Protein AF-A0A0G0YMT3-F1 (afdb_monomer)

Foldseek 3Di:
DDDDPPVCCVVVVLVVLVVVVVVCVVPCVPDDDPVCVVPPDDDDDDPPPLVVVLVSLVVSLVVLVCVVVVCPQQFDFDWDFDFDAFEEEEEEEQEPVCVLVLVLCLVLQLVLCVLRVVHWYKYWYAYQFFIDIDTPDHSNVRSPCHPVNRVVPPPRDPPGGDLAVQVSLLVLVLVQCVVLVPDDPVRSVVCSVCQQVVHQDDDDLVQFLSRQRYEYEYEHQDQNDPDPGGRSLSSLQVCLRNLYQYEYEYAYPHHPPSNQVSNVSSVYHYDYDDVVCSVVSVVSSVSSNVSSVVVSPDGRPDSDTDGDRDRPPVVVVSVVVSVVSVVVSVVSVVVVVVVVVVVVVVVVVVPPDDD

pLDDT: mean 71.45, std 17.04, range [30.5, 94.56]

Nearest PDB structures (foldseek):
  5iy6-assembly1_3  TM=6.846E-01  e=3.176E-05  Homo sapiens
  4c2a-assembly1_A  TM=5.800E-01  e=1.334E-05  Homo sapiens
  4pn7-assembly1_A  TM=6.313E-01  e=8.485E-05  Thermochaetoides thermophila DSM 1495
  2p2d-assembly1_C  TM=3.598E-01  e=3.706E-01  Escherichia coli
  8h2c-assembly1_B  TM=2.552E-01  e=4.160E-01  Campylobacter jejuni

Structure (mmCIF, N/CA/C/O backbone):
data_AF-A0A0G0YMT3-F1
#
_entry.id   AF-A0A0G0YMT3-F1
#
loop_
_atom_site.group_PDB
_atom_site.id
_atom_site.type_symbol
_atom_site.label_atom_id
_atom_site.label_alt_id
_atom_site.label_comp_id
_atom_site.label_asym_id
_atom_site.label_entity_id
_atom_site.label_seq_id
_atom_site.pdbx_PDB_ins_code
_atom_site.Cartn_x
_atom_site.Cartn_y
_atom_site.Cartn_z
_atom_site.occupancy
_atom_site.B_iso_or_equiv
_atom_site.auth_seq_id
_atom_site.auth_comp_id
_atom_site.auth_asym_id
_atom_site.auth_atom_id
_atom_site.pdbx_PDB_model_num
ATOM 1 N N . MET A 1 1 ? -52.326 -5.394 9.409 1.00 36.22 1 MET A N 1
ATOM 2 C CA . MET A 1 1 ? -53.187 -4.949 10.529 1.00 36.22 1 MET A CA 1
ATOM 3 C C . MET A 1 1 ? -52.670 -3.604 11.008 1.00 36.22 1 MET A C 1
ATOM 5 O O . MET A 1 1 ? -51.512 -3.526 11.397 1.00 36.22 1 MET A O 1
ATOM 9 N N . GLY A 1 2 ? -53.457 -2.537 10.849 1.00 35.41 2 GLY A N 1
ATOM 10 C CA . GLY A 1 2 ? -53.010 -1.166 11.110 1.00 35.41 2 GLY A CA 1
ATOM 11 C C . GLY A 1 2 ? -52.675 -0.957 12.584 1.00 35.41 2 GLY A C 1
ATOM 12 O O . GLY A 1 2 ? -53.559 -1.033 13.432 1.00 35.41 2 GLY A O 1
ATOM 13 N N . PHE A 1 3 ? -51.399 -0.706 12.877 1.00 42.56 3 PHE A N 1
ATOM 14 C CA . PHE A 1 3 ? -50.944 -0.275 14.195 1.00 42.56 3 PHE A CA 1
ATOM 15 C C . PHE A 1 3 ? -51.693 1.009 14.574 1.00 42.56 3 PHE A C 1
ATOM 17 O O . PHE A 1 3 ? -51.540 2.043 13.918 1.00 42.56 3 PHE A O 1
ATOM 24 N N . LEU A 1 4 ? -52.518 0.938 15.622 1.00 44.72 4 LEU A N 1
ATOM 25 C CA . LEU A 1 4 ? -53.087 2.111 16.282 1.00 44.72 4 LEU A CA 1
ATOM 26 C C . LEU A 1 4 ? -51.944 3.090 16.576 1.00 44.72 4 LEU A C 1
ATOM 28 O O . LEU A 1 4 ? -50.967 2.739 17.238 1.00 44.72 4 LEU A O 1
ATOM 32 N N . ARG A 1 5 ? -52.033 4.299 16.006 1.00 48.28 5 ARG A N 1
ATOM 33 C CA . ARG A 1 5 ? -50.981 5.320 16.098 1.00 48.28 5 ARG A CA 1
ATOM 34 C C . ARG A 1 5 ? -50.638 5.596 17.577 1.00 48.28 5 ARG A C 1
ATOM 36 O O . ARG A 1 5 ? -51.562 5.640 18.386 1.00 48.28 5 ARG A O 1
ATOM 43 N N . PRO A 1 6 ? -49.366 5.863 17.937 1.00 53.19 6 PRO A N 1
ATOM 44 C CA . PRO A 1 6 ? -48.919 6.059 19.329 1.00 53.19 6 PRO A CA 1
ATOM 45 C C . PRO A 1 6 ? -49.733 7.086 20.133 1.00 53.19 6 PRO A C 1
ATOM 47 O O . PRO A 1 6 ? -49.952 6.925 21.331 1.00 53.19 6 PRO A O 1
ATOM 50 N N . TRP A 1 7 ? -50.262 8.107 19.458 1.00 47.91 7 TRP A N 1
ATOM 51 C CA . TRP A 1 7 ? -51.138 9.129 20.039 1.00 47.91 7 TRP A CA 1
ATOM 52 C C . TRP A 1 7 ? -52.443 8.560 20.609 1.00 47.91 7 TRP A C 1
ATOM 54 O O . TRP A 1 7 ? -52.981 9.092 21.575 1.00 47.91 7 TRP A O 1
ATOM 64 N N . PHE A 1 8 ? -52.935 7.452 20.051 1.00 48.44 8 PHE A N 1
ATOM 65 C CA . PHE A 1 8 ? -54.142 6.789 20.531 1.00 48.44 8 PHE A CA 1
ATOM 66 C C . PHE A 1 8 ? -53.926 6.225 21.938 1.00 48.44 8 PHE A C 1
ATOM 68 O O . PHE A 1 8 ? -54.797 6.381 22.779 1.00 48.44 8 PHE A O 1
ATOM 75 N N . LEU A 1 9 ? -52.745 5.675 22.249 1.00 53.69 9 LEU A N 1
ATOM 76 C CA . LEU A 1 9 ? -52.413 5.210 23.604 1.00 53.69 9 LEU A CA 1
ATOM 77 C C . LEU A 1 9 ? -52.304 6.372 24.602 1.00 53.69 9 LEU A C 1
ATOM 79 O O . LEU A 1 9 ? -52.756 6.240 25.737 1.00 53.69 9 LEU A O 1
ATOM 83 N N . LEU A 1 10 ? -51.786 7.527 24.172 1.00 50.25 10 LEU A N 1
ATOM 84 C CA . LEU A 1 10 ? -51.705 8.729 25.011 1.00 50.25 10 LEU A CA 1
ATOM 85 C C . LEU A 1 10 ? -53.078 9.279 25.417 1.00 50.25 10 LEU A C 1
ATOM 87 O O . LEU A 1 10 ? -53.187 9.861 26.489 1.00 50.25 10 LEU A O 1
ATOM 91 N N . VAL A 1 11 ? -54.120 9.078 24.605 1.00 51.28 11 VAL A N 1
ATOM 92 C CA . VAL A 1 11 ? -55.497 9.491 24.937 1.00 51.28 11 VAL A CA 1
ATOM 93 C C . VAL A 1 11 ? -56.272 8.361 25.618 1.00 51.28 11 VAL A C 1
ATOM 95 O O . VAL A 1 11 ? -57.021 8.596 26.564 1.00 51.28 11 VAL A O 1
ATOM 98 N N . PHE A 1 12 ? -56.066 7.119 25.184 1.00 58.56 12 PHE A N 1
ATOM 99 C CA . PHE A 1 12 ? -56.824 5.970 25.666 1.00 58.56 12 PHE A CA 1
ATOM 100 C C . PHE A 1 12 ? -56.423 5.561 27.086 1.00 58.56 12 PHE A C 1
ATOM 102 O O . PHE A 1 12 ? -57.293 5.204 27.872 1.00 58.56 12 PHE A O 1
ATOM 109 N N . ILE A 1 13 ? -55.141 5.664 27.461 1.00 63.69 13 ILE A N 1
ATOM 110 C CA . ILE A 1 13 ? -54.670 5.283 28.805 1.00 63.69 13 ILE A CA 1
ATOM 111 C C . ILE A 1 13 ? -55.220 6.223 29.897 1.00 63.69 13 ILE A C 1
ATOM 113 O O . ILE A 1 13 ? -55.726 5.708 30.894 1.00 63.69 13 ILE A O 1
ATOM 117 N N . PRO A 1 14 ? -55.217 7.565 29.745 1.00 55.78 14 PRO A N 1
ATOM 118 C CA . PRO A 1 14 ? -55.878 8.453 30.702 1.00 55.78 14 PRO A CA 1
ATOM 119 C C . PRO A 1 14 ? -57.384 8.206 30.799 1.00 55.78 14 PRO A C 1
ATOM 121 O O . PRO A 1 14 ? -57.918 8.167 31.903 1.00 55.78 14 PRO A O 1
ATOM 124 N N . VAL A 1 15 ? -58.070 7.993 29.671 1.00 60.75 15 VAL A N 1
ATOM 125 C CA . VAL A 1 15 ? -59.520 7.737 29.650 1.00 60.75 15 VAL A CA 1
ATOM 126 C C . VAL A 1 15 ? -59.857 6.402 30.316 1.00 60.75 15 VAL A C 1
ATOM 128 O O . VAL A 1 15 ? -60.776 6.343 31.129 1.00 60.75 15 VAL A O 1
ATOM 131 N N . LEU A 1 16 ? -59.080 5.349 30.050 1.00 65.38 16 LEU A N 1
ATOM 132 C CA . LEU A 1 16 ? -59.225 4.045 30.696 1.00 65.38 16 LEU A CA 1
ATOM 133 C C . LEU A 1 16 ? -58.895 4.125 32.193 1.00 65.38 16 LEU A C 1
ATOM 135 O O . LEU A 1 16 ? -59.603 3.539 33.004 1.00 65.38 16 LEU A O 1
ATOM 139 N N . GLY A 1 17 ? -57.870 4.895 32.571 1.00 63.03 17 GLY A N 1
ATOM 140 C CA . GLY A 1 17 ? -57.516 5.159 33.965 1.00 63.03 17 GLY A CA 1
ATOM 141 C C . GLY A 1 17 ? -58.618 5.908 34.717 1.00 63.03 17 GLY A C 1
ATOM 142 O O . GLY A 1 17 ? -58.960 5.533 35.835 1.00 63.03 17 GLY A O 1
ATOM 143 N N . ILE A 1 18 ? -59.239 6.910 34.087 1.00 62.97 18 ILE A N 1
ATOM 144 C CA . ILE A 1 18 ? -60.397 7.626 34.636 1.00 62.97 18 ILE A CA 1
ATOM 145 C C . ILE A 1 18 ? -61.613 6.693 34.729 1.00 62.97 18 ILE A C 1
ATOM 147 O O . ILE A 1 18 ? -62.305 6.708 35.743 1.00 62.97 18 ILE A O 1
ATOM 151 N N . ALA A 1 19 ? -61.869 5.859 33.718 1.00 59.25 19 ALA A N 1
ATOM 152 C CA . ALA A 1 19 ? -62.981 4.910 33.718 1.00 59.25 19 ALA A CA 1
ATOM 153 C C . ALA A 1 19 ? -62.822 3.832 34.803 1.00 59.25 19 ALA A C 1
ATOM 155 O O . ALA A 1 19 ? -63.763 3.576 35.551 1.00 59.25 19 ALA A O 1
ATOM 156 N N . LEU A 1 20 ? -61.623 3.258 34.951 1.00 62.34 20 LEU A N 1
ATOM 157 C CA . LEU A 1 20 ? -61.294 2.299 36.008 1.00 62.34 20 LEU A CA 1
ATOM 158 C C . LEU A 1 20 ? -61.346 2.943 37.391 1.00 62.34 20 LEU A C 1
ATOM 160 O O . LEU A 1 20 ? -61.848 2.325 38.324 1.00 62.34 20 LEU A O 1
ATOM 164 N N . TRP A 1 21 ? -60.885 4.188 37.526 1.00 58.38 21 TRP A N 1
ATOM 165 C CA . TRP A 1 21 ? -60.978 4.930 38.780 1.00 58.38 21 TRP A CA 1
ATOM 166 C C . TRP A 1 21 ? -62.431 5.235 39.153 1.00 58.38 21 TRP A C 1
ATOM 168 O O . TRP A 1 21 ? -62.833 4.985 40.287 1.00 58.38 21 TRP A O 1
ATOM 178 N N . MET A 1 22 ? -63.247 5.697 38.201 1.00 57.19 22 MET A N 1
ATOM 179 C CA . MET A 1 22 ? -64.682 5.904 38.411 1.00 57.19 22 MET A CA 1
ATOM 180 C C . MET A 1 22 ? -65.396 4.594 38.760 1.00 57.19 22 MET A C 1
ATOM 182 O O . MET A 1 22 ? -66.238 4.589 39.655 1.00 57.19 22 MET A O 1
ATOM 186 N N . PHE A 1 23 ? -65.035 3.488 38.105 1.00 58.22 23 PHE A N 1
ATOM 187 C CA . PHE A 1 23 ? -65.555 2.157 38.410 1.00 58.22 23 PHE A CA 1
ATOM 188 C C . PHE A 1 23 ? -65.171 1.714 39.828 1.00 58.22 23 PHE A C 1
ATOM 190 O O . PHE A 1 23 ? -66.042 1.312 40.591 1.00 58.22 23 PHE A O 1
ATOM 197 N N . TRP A 1 24 ? -63.909 1.879 40.229 1.00 53.09 24 TRP A N 1
ATOM 198 C CA . TRP A 1 24 ? -63.426 1.548 41.574 1.00 53.09 24 TRP A CA 1
ATOM 199 C C . TRP A 1 24 ? -64.079 2.387 42.677 1.00 53.09 24 TRP A C 1
ATOM 201 O O . TRP A 1 24 ? -64.498 1.843 43.695 1.00 53.09 24 TRP A O 1
ATOM 211 N N . VAL A 1 25 ? -64.225 3.700 42.466 1.00 55.75 25 VAL A N 1
ATOM 212 C CA . VAL A 1 25 ? -64.890 4.608 43.418 1.00 55.75 25 VAL A CA 1
ATOM 213 C C . VAL A 1 25 ? -66.372 4.253 43.597 1.00 55.75 25 VAL A C 1
ATOM 215 O O . VAL A 1 25 ? -66.920 4.472 44.675 1.00 55.75 25 VAL A O 1
ATOM 218 N N . LYS A 1 26 ? -67.020 3.693 42.566 1.00 49.31 26 LYS A N 1
ATOM 219 C CA . LYS A 1 26 ? -68.415 3.229 42.632 1.00 49.31 26 LYS A CA 1
ATOM 220 C C . LYS A 1 26 ? -68.562 1.814 43.199 1.00 49.31 26 LYS A C 1
ATOM 222 O O . LYS A 1 26 ? -69.546 1.557 43.880 1.00 49.31 26 LYS A O 1
ATOM 227 N N . ALA A 1 27 ? -67.632 0.910 42.896 1.00 48.69 27 ALA A N 1
ATOM 228 C CA . ALA A 1 27 ? -67.747 -0.513 43.214 1.00 48.69 27 ALA A CA 1
ATOM 229 C C . ALA A 1 27 ? -67.236 -0.878 44.617 1.00 48.69 27 ALA A C 1
ATOM 231 O O . ALA A 1 27 ? -67.689 -1.867 45.184 1.00 48.69 27 ALA A O 1
ATOM 232 N N . LEU A 1 28 ? -66.308 -0.103 45.189 1.00 45.38 28 LEU A N 1
ATOM 233 C CA . LEU A 1 28 ? -65.676 -0.413 46.477 1.00 45.38 28 LEU A CA 1
ATOM 234 C C . LEU A 1 28 ? -65.572 0.839 47.367 1.00 45.38 28 LEU A C 1
ATOM 236 O O . LEU A 1 28 ? -64.475 1.368 47.565 1.00 45.38 28 LEU A O 1
ATOM 240 N N . PRO A 1 29 ? -66.688 1.332 47.935 1.00 49.28 29 PRO A N 1
ATOM 241 C CA . PRO A 1 29 ? -66.661 2.489 48.832 1.00 49.28 29 PRO A CA 1
ATOM 242 C C . PRO A 1 29 ? -65.839 2.253 50.115 1.00 49.28 29 PRO A C 1
ATOM 244 O O . PRO A 1 29 ? -65.369 3.221 50.714 1.00 49.28 29 PRO A O 1
ATOM 247 N N . GLU A 1 30 ? -65.613 0.993 50.509 1.00 46.91 30 GLU A N 1
ATOM 248 C CA . GLU A 1 30 ? -64.939 0.625 51.766 1.00 46.91 30 GLU A CA 1
ATOM 249 C C . GLU A 1 30 ? -63.466 0.203 51.617 1.00 46.91 30 GLU A C 1
ATOM 251 O O . GLU A 1 30 ? -62.771 0.033 52.619 1.00 46.91 30 GLU A O 1
ATOM 256 N N . PHE A 1 31 ? -62.929 0.085 50.395 1.00 42.00 31 PHE A N 1
ATOM 257 C CA . PHE A 1 31 ? -61.540 -0.349 50.204 1.00 42.00 31 PHE A CA 1
ATOM 258 C C . PHE A 1 31 ? -60.566 0.833 50.344 1.00 42.00 31 PHE A C 1
ATOM 260 O O . PHE A 1 31 ? -60.121 1.454 49.377 1.00 42.00 31 PHE A O 1
ATOM 267 N N . HIS A 1 32 ? -60.257 1.195 51.589 1.00 42.25 32 HIS A N 1
ATOM 268 C CA . HIS A 1 32 ? -59.208 2.155 51.915 1.00 42.25 32 HIS A CA 1
ATOM 269 C C . HIS A 1 32 ? -57.826 1.491 51.833 1.00 42.25 32 HIS A C 1
ATOM 271 O O . HIS A 1 32 ? -57.478 0.634 52.638 1.00 42.25 32 HIS A O 1
ATOM 277 N N . TRP A 1 33 ? -57.017 1.924 50.863 1.00 39.44 33 TRP A N 1
ATOM 278 C CA . TRP A 1 33 ? -55.605 1.548 50.745 1.00 39.44 33 TRP A CA 1
ATOM 279 C C . TRP A 1 33 ? -54.822 1.914 52.028 1.00 39.44 33 TRP A C 1
ATOM 281 O O . TRP A 1 33 ? -55.058 3.000 52.570 1.00 39.44 33 TRP A O 1
ATOM 291 N N . PRO A 1 34 ? -53.834 1.115 52.484 1.00 36.81 34 PRO A N 1
ATOM 292 C CA . PRO A 1 34 ? -53.105 1.370 53.737 1.00 36.81 34 PRO A CA 1
ATOM 293 C C . PRO A 1 34 ? -52.337 2.704 53.768 1.00 36.81 34 PRO A C 1
ATOM 295 O O . PRO A 1 34 ? -52.070 3.247 54.835 1.00 36.81 34 PRO A O 1
ATOM 298 N N . LEU A 1 35 ? -52.037 3.301 52.608 1.00 37.47 35 LEU A N 1
ATOM 299 C CA . LEU A 1 35 ? -51.388 4.623 52.526 1.00 37.47 35 LEU A CA 1
ATOM 300 C C . LEU A 1 35 ? -52.341 5.799 52.816 1.00 37.47 35 LEU A C 1
ATOM 302 O O . LEU A 1 35 ? -51.890 6.933 52.962 1.00 37.47 35 LEU A O 1
ATOM 306 N N . ALA A 1 36 ? -53.651 5.562 52.943 1.00 40.59 36 ALA A N 1
ATOM 307 C CA . ALA A 1 36 ? -54.602 6.586 53.381 1.00 40.59 36 ALA A CA 1
ATOM 308 C C . ALA A 1 36 ? -54.549 6.847 54.903 1.00 40.59 36 ALA A C 1
ATOM 310 O O . ALA A 1 36 ? -55.106 7.846 55.366 1.00 40.59 36 ALA A O 1
ATOM 311 N N . GLY A 1 37 ? -53.857 5.991 55.668 1.00 34.28 37 GLY A N 1
ATOM 312 C CA . GLY A 1 37 ? -53.760 6.059 57.130 1.00 34.28 37 GLY A CA 1
ATOM 313 C C . GLY A 1 37 ? -52.954 7.237 57.687 1.00 34.28 37 GLY A C 1
ATOM 314 O O . GLY A 1 37 ? -53.111 7.569 58.855 1.00 34.28 37 GLY A O 1
ATOM 315 N N . VAL A 1 38 ? -52.154 7.932 56.869 1.00 38.03 38 VAL A N 1
ATOM 316 C CA . VAL A 1 38 ? -51.339 9.080 57.331 1.00 38.03 38 VAL A CA 1
ATOM 317 C C . VAL A 1 38 ? -52.100 10.417 57.248 1.00 38.03 38 VAL A C 1
ATOM 319 O O . VAL A 1 38 ? -51.597 11.458 57.653 1.00 38.03 38 VAL A O 1
ATOM 322 N N . VAL A 1 39 ? -53.352 10.431 56.772 1.00 41.97 39 VAL A N 1
ATOM 323 C CA . VAL A 1 39 ? -54.141 11.674 56.632 1.00 41.97 39 VAL A CA 1
ATOM 324 C C . VAL A 1 39 ? -55.523 11.530 57.270 1.00 41.97 39 VAL A C 1
ATOM 326 O O . VAL A 1 39 ? -56.554 11.683 56.609 1.00 41.97 39 VAL A O 1
ATOM 329 N N . ARG A 1 40 ? -55.557 11.237 58.572 1.00 38.38 40 ARG A N 1
ATOM 330 C CA . ARG A 1 40 ? -56.735 11.460 59.428 1.00 38.38 40 ARG A CA 1
ATOM 331 C C . ARG A 1 40 ? -56.317 12.074 60.763 1.00 38.38 40 ARG A C 1
ATOM 333 O O . ARG A 1 40 ? -56.347 11.432 61.800 1.00 38.38 40 ARG A O 1
ATOM 340 N N . ALA A 1 41 ? -55.983 13.357 60.722 1.00 35.03 41 ALA A N 1
ATOM 341 C CA . ALA A 1 41 ? -56.117 14.244 61.870 1.00 35.03 41 ALA A CA 1
ATOM 342 C C . ALA A 1 41 ? -56.489 15.632 61.337 1.00 35.03 41 ALA A C 1
ATOM 344 O O . ALA A 1 41 ? -55.641 16.364 60.837 1.00 35.03 41 ALA A O 1
ATOM 345 N N . GLY A 1 42 ? -57.784 15.954 61.361 1.00 30.50 42 GLY A N 1
ATOM 346 C CA . GLY A 1 42 ? -58.283 17.283 61.009 1.00 30.50 42 GLY A CA 1
ATOM 347 C C . GLY A 1 42 ? -59.555 17.262 60.168 1.00 30.50 42 GLY A C 1
ATOM 348 O O . GLY A 1 42 ? -59.486 17.107 58.955 1.00 30.50 42 GLY A O 1
ATOM 349 N N . GLY A 1 43 ? -60.690 17.443 60.847 1.00 35.66 43 GLY A N 1
ATOM 350 C CA . GLY A 1 43 ? -61.883 18.163 60.384 1.00 35.66 43 GLY A CA 1
ATOM 351 C C . GLY A 1 43 ? -62.474 17.815 59.015 1.00 35.66 43 GLY A C 1
ATOM 352 O O . GLY A 1 43 ? -61.940 18.170 57.967 1.00 35.66 43 GLY A O 1
ATOM 353 N N . ALA A 1 44 ? -63.675 17.238 59.033 1.00 45.28 44 ALA A N 1
ATOM 354 C CA . ALA A 1 44 ? -64.571 17.198 57.885 1.00 45.28 44 ALA A CA 1
ATOM 355 C C . ALA A 1 44 ? -64.767 18.609 57.290 1.00 45.28 44 ALA A C 1
ATOM 357 O O . ALA A 1 44 ? -65.331 19.493 57.928 1.00 45.28 44 ALA A O 1
ATOM 358 N N . GLY A 1 45 ? -64.305 18.826 56.057 1.00 39.28 45 GLY A N 1
ATOM 359 C CA . GLY A 1 45 ? -64.483 20.103 55.368 1.00 39.28 45 GLY A CA 1
ATOM 360 C C . GLY A 1 45 ? -63.987 20.070 53.926 1.00 39.28 45 GLY A C 1
ATOM 361 O O . GLY A 1 45 ? -62.802 20.247 53.681 1.00 39.28 45 GLY A O 1
ATOM 362 N N . LYS A 1 46 ? -64.923 19.877 52.983 1.00 44.22 46 LYS A N 1
ATOM 363 C CA . LYS A 1 46 ? -64.777 19.906 51.510 1.00 44.22 46 LYS A CA 1
ATOM 364 C C . LYS A 1 46 ? -63.741 18.928 50.929 1.00 44.22 46 LYS A C 1
ATOM 366 O O . LYS A 1 46 ? -62.536 19.126 51.033 1.00 44.22 46 LYS A O 1
ATOM 371 N N . LYS A 1 47 ? -64.229 17.907 50.207 1.00 50.72 47 LYS A N 1
ATOM 372 C CA . LYS A 1 47 ? -63.422 17.090 49.281 1.00 50.72 47 LYS A CA 1
ATOM 373 C C . LYS A 1 47 ? -62.753 18.030 48.267 1.00 50.72 47 LYS A C 1
ATOM 375 O O . LYS A 1 47 ? -63.370 18.436 47.289 1.00 50.72 47 LYS A O 1
ATOM 380 N N . SER A 1 48 ? -61.523 18.447 48.560 1.00 56.12 48 SER A N 1
ATOM 381 C CA . SER A 1 48 ? -60.745 19.349 47.717 1.00 56.12 48 SER A CA 1
ATOM 382 C C . SER A 1 48 ? -60.461 18.639 46.397 1.00 56.12 48 SER A C 1
ATOM 384 O O . SER A 1 48 ? -59.849 17.571 46.397 1.00 56.12 48 SER A O 1
ATOM 386 N N . PHE A 1 49 ? -60.909 19.219 45.282 1.00 57.69 49 PHE A N 1
ATOM 387 C CA . PHE A 1 49 ? -60.596 18.791 43.912 1.00 57.69 49 PHE A CA 1
ATOM 388 C C . PHE A 1 49 ? -59.101 18.448 43.743 1.00 57.69 49 PHE A C 1
ATOM 390 O O . PHE A 1 49 ? -58.753 17.450 43.114 1.00 57.69 49 PHE A O 1
ATOM 397 N N . PHE A 1 50 ? -58.228 19.192 44.432 1.00 55.09 50 PHE A N 1
ATOM 398 C CA . PHE A 1 50 ? -56.783 18.971 44.464 1.00 55.09 50 PHE A CA 1
ATOM 399 C C . PHE A 1 50 ? -56.375 17.608 45.039 1.00 55.09 50 PHE A C 1
ATOM 401 O O . PHE A 1 50 ? -55.438 17.001 44.530 1.00 55.09 50 PHE A O 1
ATOM 408 N N . ARG A 1 51 ? -57.101 17.058 46.022 1.00 62.50 51 ARG A N 1
ATOM 409 C CA . ARG A 1 51 ? -56.808 15.730 46.593 1.00 62.50 51 ARG A CA 1
ATOM 410 C C . ARG A 1 51 ? -57.114 14.601 45.607 1.00 62.50 51 ARG A C 1
ATOM 412 O O . ARG A 1 51 ? -56.381 13.617 45.562 1.00 62.50 51 ARG A O 1
ATOM 419 N N . HIS A 1 52 ? -58.181 14.728 44.818 1.00 63.66 52 HIS A N 1
ATOM 420 C CA . HIS A 1 52 ? -58.515 13.748 43.778 1.00 63.66 52 HIS A CA 1
ATOM 421 C C . HIS A 1 52 ? -57.552 13.835 42.596 1.00 63.66 52 HIS A C 1
ATOM 423 O O . HIS A 1 52 ? -57.035 12.810 42.159 1.00 63.66 52 HIS A O 1
ATOM 429 N N . LEU A 1 53 ? -57.230 15.053 42.163 1.00 65.00 53 LEU A N 1
ATOM 430 C CA . LEU A 1 53 ? -56.263 15.291 41.098 1.00 65.00 53 LEU A CA 1
ATOM 431 C C . LEU A 1 53 ? -54.855 14.790 41.482 1.00 65.00 53 LEU A C 1
ATOM 433 O O . LEU A 1 53 ? -54.174 14.161 40.679 1.00 65.00 53 LEU A O 1
ATOM 437 N N . ARG A 1 54 ? -54.459 14.948 42.750 1.00 64.62 54 ARG A N 1
ATOM 438 C CA . ARG A 1 54 ? -53.207 14.404 43.295 1.00 64.62 54 ARG A CA 1
ATOM 439 C C . ARG A 1 54 ? -53.154 12.874 43.252 1.00 64.62 54 ARG A C 1
ATOM 441 O O . ARG A 1 54 ? -52.155 12.303 42.821 1.00 64.62 54 ARG A O 1
ATOM 448 N N . ASN A 1 55 ? -54.223 12.207 43.685 1.00 66.94 55 ASN A N 1
ATOM 449 C CA . ASN A 1 55 ? -54.294 10.744 43.668 1.00 66.94 55 ASN A CA 1
ATOM 450 C C . ASN A 1 55 ? -54.276 10.185 42.236 1.00 66.94 55 ASN A C 1
ATOM 452 O O . ASN A 1 55 ? -53.675 9.138 42.007 1.00 66.94 55 ASN A O 1
ATOM 456 N N . PHE A 1 56 ? -54.877 10.900 41.279 1.00 70.19 56 PHE A N 1
ATOM 457 C CA . PHE A 1 56 ? -54.810 10.557 39.859 1.00 70.19 56 PHE A CA 1
ATOM 458 C C . PHE A 1 56 ? -53.366 10.576 39.338 1.00 70.19 56 PHE A C 1
ATOM 460 O O . PHE A 1 56 ? -52.930 9.597 38.737 1.00 70.19 56 PHE A O 1
ATOM 467 N N . PHE A 1 57 ? -52.592 11.628 39.633 1.00 68.19 57 PHE A N 1
ATOM 468 C CA . PHE A 1 57 ? -51.188 11.697 39.213 1.00 68.19 57 PHE A CA 1
ATOM 469 C C . PHE A 1 57 ? -50.327 10.589 39.827 1.00 68.19 57 PHE A C 1
ATOM 471 O O . PHE A 1 57 ? -49.513 10.002 39.121 1.00 68.19 57 PHE A O 1
ATOM 478 N N . ILE A 1 58 ? -50.535 10.244 41.103 1.00 67.25 58 ILE A N 1
ATOM 479 C CA . ILE A 1 58 ? -49.814 9.129 41.741 1.00 67.25 58 ILE A CA 1
ATOM 480 C C . ILE A 1 58 ? -50.127 7.804 41.030 1.00 67.25 58 ILE A C 1
ATOM 482 O O . ILE A 1 58 ? -49.210 7.061 40.682 1.00 67.25 58 ILE A O 1
ATOM 486 N N . ALA A 1 59 ? -51.409 7.516 40.790 1.00 66.31 59 ALA A N 1
ATOM 487 C CA . ALA A 1 59 ? -51.830 6.280 40.132 1.00 66.31 59 ALA A CA 1
ATOM 488 C C . ALA A 1 59 ? -51.320 6.196 38.683 1.00 66.31 59 ALA A C 1
ATOM 490 O O . ALA A 1 59 ? -50.855 5.141 38.244 1.00 66.31 59 ALA A O 1
ATOM 491 N N . PHE A 1 60 ? -51.352 7.313 37.954 1.00 70.12 60 PHE A N 1
ATOM 492 C CA . PHE A 1 60 ? -50.872 7.393 36.577 1.00 70.12 60 PHE A CA 1
ATOM 493 C C . PHE A 1 60 ? -49.355 7.175 36.488 1.00 70.12 60 PHE A C 1
ATOM 495 O O . PHE A 1 60 ? -48.901 6.333 35.715 1.00 70.12 60 PHE A O 1
ATOM 502 N N . THR A 1 61 ? -48.572 7.849 37.337 1.00 69.38 61 THR A N 1
ATOM 503 C CA . THR A 1 61 ? -47.112 7.676 37.395 1.00 69.38 61 THR A CA 1
ATOM 504 C C . THR A 1 61 ? -46.724 6.259 37.821 1.00 69.38 61 THR A C 1
ATOM 506 O O . THR A 1 61 ? -45.835 5.662 37.216 1.00 69.38 61 THR A O 1
ATOM 509 N N . GLY A 1 62 ? -47.419 5.681 38.808 1.00 67.56 62 GLY A N 1
ATOM 510 C CA . GLY A 1 62 ? -47.202 4.293 39.228 1.00 67.56 62 GLY A CA 1
ATOM 511 C C . GLY A 1 62 ? -47.461 3.291 38.099 1.00 67.56 62 GLY A C 1
ATOM 512 O O . GLY A 1 62 ? -46.650 2.399 37.867 1.00 67.56 62 GLY A O 1
ATOM 513 N N . THR A 1 63 ? -48.539 3.487 37.335 1.00 66.44 63 THR A N 1
ATOM 514 C CA . THR A 1 63 ? -48.863 2.646 36.171 1.00 66.44 63 THR A CA 1
ATOM 515 C C . THR A 1 63 ? -47.800 2.773 35.075 1.00 66.44 63 THR A C 1
ATOM 517 O O . THR A 1 63 ? -47.375 1.765 34.512 1.00 66.44 63 THR A O 1
ATOM 520 N N . LEU A 1 64 ? -47.307 3.989 34.810 1.00 66.00 64 LEU A N 1
ATOM 521 C CA . LEU A 1 64 ? -46.220 4.225 33.853 1.00 66.00 64 LEU A CA 1
ATOM 522 C C . LEU A 1 64 ? -44.915 3.525 34.263 1.00 66.00 64 LEU A C 1
ATOM 524 O O . LEU A 1 64 ? -44.232 2.956 33.412 1.00 66.00 64 LEU A O 1
ATOM 528 N N . LEU A 1 65 ? -44.578 3.545 35.556 1.00 65.50 65 LEU A N 1
ATOM 529 C CA . LEU A 1 65 ? -43.395 2.867 36.089 1.00 65.50 65 LEU A CA 1
ATOM 530 C C . LEU A 1 65 ? -43.516 1.347 35.965 1.00 65.50 65 LEU A C 1
ATOM 532 O O . LEU A 1 65 ? -42.589 0.708 35.478 1.00 65.50 65 LEU A O 1
ATOM 536 N N . VAL A 1 66 ? -44.662 0.763 36.329 1.00 64.12 66 VAL A N 1
ATOM 537 C CA . VAL A 1 66 ? -44.903 -0.680 36.151 1.00 64.12 66 VAL A CA 1
ATOM 538 C C . VAL A 1 66 ? -44.776 -1.071 34.677 1.00 64.12 66 VAL A C 1
ATOM 540 O O . VAL A 1 66 ? -44.132 -2.067 34.360 1.00 64.12 66 VAL A O 1
ATOM 543 N N . LEU A 1 67 ? -45.309 -0.259 33.762 1.00 61.69 67 LEU A N 1
ATOM 544 C CA . LEU A 1 67 ? -45.183 -0.483 32.322 1.00 61.69 67 LEU A CA 1
ATOM 545 C C . LEU A 1 67 ? -43.723 -0.400 31.837 1.00 61.69 67 LEU A C 1
ATOM 547 O O . LEU A 1 67 ? -43.303 -1.266 31.070 1.00 61.69 67 LEU A O 1
ATOM 551 N N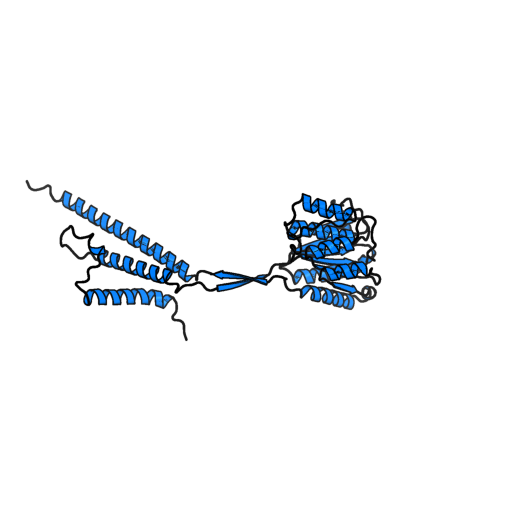 . LEU A 1 68 ? -42.928 0.557 32.328 1.00 63.53 68 LEU A N 1
ATOM 552 C CA . LEU A 1 68 ? -41.482 0.638 32.066 1.00 63.53 68 LEU A CA 1
ATOM 553 C C . LEU A 1 68 ? -40.722 -0.598 32.574 1.00 63.53 68 LEU A C 1
ATOM 555 O O . LEU A 1 68 ? -39.908 -1.156 31.839 1.00 63.53 68 LEU A O 1
ATOM 559 N N . PHE A 1 69 ? -41.001 -1.044 33.803 1.00 57.62 69 PHE A N 1
ATOM 560 C CA . PHE A 1 69 ? -40.303 -2.172 34.433 1.00 57.62 69 PHE A CA 1
ATOM 561 C C . PHE A 1 69 ? -40.772 -3.548 33.939 1.00 57.62 69 PHE A C 1
ATOM 563 O O . PHE A 1 69 ? -40.005 -4.505 33.993 1.00 57.62 69 PHE A O 1
ATOM 570 N N . SER A 1 70 ? -41.990 -3.662 33.398 1.00 55.62 70 SER A N 1
ATOM 571 C CA . SER A 1 70 ? -42.556 -4.926 32.892 1.00 55.62 70 SER A CA 1
ATOM 572 C C . SER A 1 70 ? -41.871 -5.484 31.633 1.00 55.62 70 SER A C 1
ATOM 574 O O . SER A 1 70 ? -42.208 -6.574 31.177 1.00 55.62 70 SER A O 1
ATOM 576 N N . GLY A 1 71 ? -40.916 -4.762 31.038 1.00 51.09 71 GLY A N 1
ATOM 577 C CA . GLY A 1 71 ? -40.159 -5.243 29.879 1.00 51.09 71 GLY A CA 1
ATOM 578 C C . GLY A 1 71 ? -40.931 -5.243 28.552 1.00 51.09 71 GLY A C 1
ATOM 579 O O . GLY A 1 71 ? -40.358 -5.619 27.531 1.00 51.09 71 GLY A O 1
ATOM 580 N N . LEU A 1 72 ? -42.179 -4.751 28.529 1.00 53.56 72 LEU A N 1
ATOM 581 C CA . LEU A 1 72 ? -42.986 -4.528 27.314 1.00 53.56 72 LEU A CA 1
ATOM 582 C C . LEU A 1 72 ? -42.331 -3.554 26.309 1.00 53.56 72 LEU A C 1
ATOM 584 O O . LEU A 1 72 ? -42.733 -3.495 25.149 1.00 53.56 72 LEU A O 1
ATOM 588 N N . PHE A 1 73 ? -41.289 -2.830 26.731 1.00 54.56 73 PHE A N 1
ATOM 589 C CA . PHE A 1 73 ? -40.530 -1.871 25.922 1.00 54.56 73 PHE A CA 1
ATOM 590 C C . PHE A 1 73 ? -39.047 -2.239 25.782 1.00 54.56 73 PHE A C 1
ATOM 592 O O . PHE A 1 73 ? -38.200 -1.347 25.697 1.00 54.56 73 PHE A O 1
ATOM 599 N N . LYS A 1 74 ? -38.707 -3.538 25.760 1.00 49.75 74 LYS A N 1
ATOM 600 C CA . LYS A 1 74 ? -37.370 -3.976 25.327 1.00 49.75 74 LYS A CA 1
ATOM 601 C C . LYS A 1 74 ? -37.079 -3.350 23.957 1.00 49.75 74 LYS A C 1
ATOM 603 O O . LYS A 1 74 ? -37.873 -3.492 23.029 1.00 49.75 74 LYS A O 1
ATOM 608 N N . GLY A 1 75 ? -36.002 -2.564 23.889 1.00 53.59 75 GLY A N 1
ATOM 609 C CA . GLY A 1 75 ? -35.637 -1.794 22.701 1.00 53.59 75 GLY A CA 1
ATOM 610 C C . GLY A 1 75 ? -35.472 -2.683 21.472 1.00 53.59 75 GLY A C 1
ATOM 611 O O . GLY A 1 75 ? -35.232 -3.885 21.584 1.00 53.59 75 GLY A O 1
ATOM 612 N N . GLU A 1 76 ? -35.611 -2.091 20.292 1.00 49.56 76 GLU A N 1
ATOM 613 C CA . GLU A 1 76 ? -35.296 -2.801 19.057 1.00 49.56 76 GLU A CA 1
ATOM 614 C C . GLU A 1 76 ? -33.794 -3.087 19.016 1.00 49.56 76 GLU A C 1
ATOM 616 O O . GLU A 1 76 ? -32.971 -2.200 19.271 1.00 49.56 76 GLU A O 1
ATOM 621 N N . VAL A 1 77 ? -33.448 -4.338 18.705 1.00 48.28 77 VAL A N 1
ATOM 622 C CA . VAL A 1 77 ? -32.082 -4.708 18.340 1.00 48.28 77 VAL A CA 1
ATOM 623 C C . VAL A 1 77 ? -31.829 -4.071 16.982 1.00 48.28 77 VAL A C 1
ATOM 625 O O . VAL A 1 77 ? -32.266 -4.579 15.953 1.00 48.28 77 VAL A O 1
ATOM 628 N N . ALA A 1 78 ? -31.182 -2.913 16.987 1.00 47.69 78 ALA A N 1
ATOM 629 C CA . ALA A 1 78 ? -30.759 -2.268 15.762 1.00 47.69 78 ALA A CA 1
ATOM 630 C C . ALA A 1 78 ? -29.362 -2.796 15.431 1.00 47.69 78 ALA A C 1
ATOM 632 O O . ALA A 1 78 ? -28.391 -2.511 16.135 1.00 47.69 78 ALA A O 1
ATOM 633 N N . SER A 1 79 ? -29.275 -3.615 14.387 1.00 44.28 79 SER A N 1
ATOM 634 C CA . SER A 1 79 ? -28.010 -4.016 13.782 1.00 44.28 79 SER A CA 1
ATOM 635 C C . SER A 1 79 ? -27.558 -2.910 12.836 1.00 44.28 79 SER A C 1
ATOM 637 O O . SER A 1 79 ? -28.207 -2.672 11.815 1.00 44.28 79 SER A O 1
ATOM 639 N N . TYR A 1 80 ? -26.457 -2.236 13.158 1.00 47.09 80 TYR A N 1
ATOM 640 C CA . TYR A 1 80 ? -25.802 -1.338 12.212 1.00 47.09 80 TYR A CA 1
ATOM 641 C C . TYR A 1 80 ? -24.519 -1.989 11.717 1.00 47.09 80 TYR A C 1
ATOM 643 O O . TYR A 1 80 ? -23.663 -2.383 12.511 1.00 47.09 80 TYR A O 1
ATOM 651 N N . THR A 1 81 ? -24.395 -2.093 10.399 1.00 45.28 81 THR A N 1
ATOM 652 C CA . THR A 1 81 ? -23.166 -2.523 9.743 1.00 45.28 81 THR A CA 1
ATOM 653 C C . THR A 1 81 ? -22.188 -1.355 9.767 1.00 45.28 81 THR A C 1
ATOM 655 O O . THR A 1 81 ? -22.383 -0.373 9.049 1.00 45.28 81 THR A O 1
ATOM 658 N N . LYS A 1 82 ? -21.149 -1.419 10.607 1.00 48.22 82 LYS A N 1
ATOM 659 C CA . LYS A 1 82 ? -20.057 -0.443 10.539 1.00 48.22 82 LYS A CA 1
ATOM 660 C C . LYS A 1 82 ? -19.073 -0.921 9.480 1.00 48.22 82 LYS A C 1
ATOM 662 O O . LYS A 1 82 ? -18.305 -1.847 9.722 1.00 48.22 82 LYS A O 1
ATOM 667 N N . ILE A 1 83 ? -19.125 -0.298 8.308 1.00 54.53 83 ILE A N 1
ATOM 668 C CA . ILE A 1 83 ? -18.104 -0.468 7.278 1.00 54.53 83 ILE A CA 1
ATOM 669 C C . ILE A 1 83 ? -16.847 0.262 7.770 1.00 54.53 83 ILE A C 1
ATOM 671 O O . ILE A 1 83 ? -16.884 1.472 7.992 1.00 54.53 83 ILE A O 1
ATOM 675 N N . LYS A 1 84 ? -15.759 -0.472 8.032 1.00 62.31 84 LYS A N 1
ATOM 676 C CA . LYS A 1 84 ? -14.441 0.137 8.262 1.00 62.31 84 LYS A CA 1
ATOM 677 C C . LYS A 1 84 ? -13.884 0.598 6.914 1.00 62.31 84 LYS A C 1
ATOM 679 O O . LYS A 1 84 ? -13.776 -0.210 5.997 1.00 62.31 84 LYS A O 1
ATOM 684 N N . ASN A 1 85 ? -13.542 1.878 6.817 1.00 77.38 85 ASN A N 1
ATOM 685 C CA . ASN A 1 85 ? -12.867 2.439 5.649 1.00 77.38 85 ASN A CA 1
ATOM 686 C C . ASN A 1 85 ? -11.422 1.933 5.602 1.00 77.38 85 ASN A C 1
ATOM 688 O O . ASN A 1 85 ? -10.805 1.725 6.651 1.00 77.38 85 ASN A O 1
ATOM 692 N N . TYR A 1 86 ? -10.889 1.755 4.400 1.00 84.69 86 TYR A N 1
ATOM 693 C CA . TYR A 1 86 ? -9.493 1.396 4.198 1.00 84.69 86 TYR A CA 1
ATOM 694 C C . TYR A 1 86 ? -8.582 2.616 4.302 1.00 84.69 86 TYR A C 1
ATOM 696 O O . TYR A 1 86 ? -8.960 3.738 3.956 1.00 84.69 86 TYR A O 1
ATOM 704 N N . VAL A 1 87 ? -7.342 2.364 4.713 1.00 88.94 87 VAL A N 1
ATOM 705 C CA . VAL A 1 87 ? -6.213 3.238 4.396 1.00 88.94 87 VAL A CA 1
ATOM 706 C C . VAL A 1 87 ? -5.471 2.602 3.227 1.00 88.94 87 VAL A C 1
ATOM 708 O O . VAL A 1 87 ? -4.959 1.486 3.335 1.00 88.94 87 VAL A O 1
ATOM 711 N N . ILE A 1 88 ? -5.461 3.295 2.094 1.00 91.62 88 ILE A N 1
ATOM 712 C CA . ILE A 1 88 ? -4.856 2.827 0.851 1.00 91.62 88 ILE A CA 1
ATOM 713 C C . ILE A 1 88 ? -3.594 3.647 0.595 1.00 91.62 88 ILE A C 1
ATOM 715 O O . ILE A 1 88 ? -3.652 4.871 0.462 1.00 91.62 88 ILE A O 1
ATOM 719 N N . VAL A 1 89 ? -2.454 2.965 0.525 1.00 93.81 89 VAL A N 1
ATOM 720 C CA . VAL A 1 89 ? -1.161 3.555 0.186 1.00 93.81 89 VAL A CA 1
ATOM 721 C C . VAL A 1 89 ? -0.852 3.250 -1.275 1.00 93.81 89 VAL A C 1
ATOM 723 O O . VAL A 1 89 ? -0.654 2.094 -1.645 1.00 93.81 89 VAL A O 1
ATOM 726 N N . LEU A 1 90 ? -0.832 4.288 -2.103 1.00 93.62 90 LEU A N 1
ATOM 727 C CA . LEU A 1 90 ? -0.398 4.225 -3.489 1.00 93.62 90 LEU A CA 1
ATOM 728 C C . LEU A 1 90 ? 1.113 4.442 -3.541 1.00 93.62 90 LEU A C 1
ATOM 730 O O . LEU A 1 90 ? 1.588 5.529 -3.231 1.00 93.62 90 LEU A O 1
ATOM 734 N N . VAL A 1 91 ? 1.859 3.418 -3.924 1.00 92.00 91 VAL A N 1
ATOM 735 C CA . VAL A 1 91 ? 3.309 3.459 -4.103 1.00 92.00 91 VAL A CA 1
ATOM 736 C C . VAL A 1 91 ? 3.575 3.580 -5.588 1.00 92.00 91 VAL A C 1
ATOM 738 O O . VAL A 1 91 ? 3.233 2.676 -6.339 1.00 92.00 91 VAL A O 1
ATOM 741 N N . GLN A 1 92 ? 4.156 4.683 -6.029 1.00 89.81 92 GLN A N 1
ATOM 742 C CA . GLN A 1 92 ? 4.324 4.950 -7.446 1.00 89.81 92 GLN A CA 1
ATOM 743 C C . GLN A 1 92 ? 5.784 5.206 -7.781 1.00 89.81 92 GLN A C 1
ATOM 745 O O . GLN A 1 92 ? 6.420 6.116 -7.241 1.00 89.81 92 GLN A O 1
ATOM 750 N N . ASP A 1 93 ? 6.275 4.397 -8.708 1.00 86.62 93 ASP A N 1
ATOM 751 C CA . ASP A 1 93 ? 7.567 4.569 -9.339 1.00 86.62 93 ASP A CA 1
ATOM 752 C C . ASP A 1 93 ? 7.526 5.772 -10.282 1.00 86.62 93 ASP A C 1
ATOM 754 O O . ASP A 1 93 ? 6.682 5.873 -11.178 1.00 86.62 93 ASP A O 1
ATOM 758 N N . ARG A 1 94 ? 8.419 6.723 -10.033 1.00 84.81 94 ARG A N 1
ATOM 759 C CA . ARG A 1 94 ? 8.576 7.966 -10.787 1.00 84.81 94 ARG A CA 1
ATOM 760 C C . ARG A 1 94 ? 9.933 8.015 -11.503 1.00 84.81 94 ARG A C 1
ATOM 762 O O . ARG A 1 94 ? 10.425 9.101 -11.829 1.00 84.81 94 ARG A O 1
ATOM 769 N N . SER A 1 95 ? 10.534 6.848 -11.749 1.00 78.62 95 SER A N 1
ATOM 770 C CA . SER A 1 95 ? 11.722 6.676 -12.587 1.00 78.62 95 SER A CA 1
ATOM 771 C C . SER A 1 95 ? 11.528 7.260 -13.993 1.00 78.62 95 SER A C 1
ATOM 773 O O . SER A 1 95 ? 10.410 7.469 -14.479 1.00 78.62 95 SER A O 1
ATOM 775 N N . GLY A 1 96 ? 12.639 7.535 -14.681 1.00 76.50 96 GLY A N 1
ATOM 776 C CA . GLY A 1 96 ? 12.594 8.068 -16.046 1.00 76.50 96 GLY A CA 1
ATOM 777 C C . GLY A 1 96 ? 11.867 7.151 -17.040 1.00 76.50 96 GLY A C 1
ATOM 778 O O . GLY A 1 96 ? 11.227 7.645 -17.970 1.00 76.50 96 GLY A O 1
ATOM 779 N N . SER A 1 97 ? 11.916 5.832 -16.834 1.00 78.56 97 SER A N 1
ATOM 780 C CA . SER A 1 97 ? 11.264 4.835 -17.692 1.00 78.56 97 SER A CA 1
ATOM 781 C C . SER A 1 97 ? 9.739 4.812 -17.534 1.00 78.56 97 SER A C 1
ATOM 783 O O . SER A 1 97 ? 9.031 4.559 -18.510 1.00 78.56 97 SER A O 1
ATOM 785 N N . MET A 1 98 ? 9.221 5.237 -16.378 1.00 82.56 98 MET A N 1
ATOM 786 C CA . MET A 1 98 ? 7.784 5.375 -16.132 1.00 82.56 98 MET A CA 1
ATOM 787 C C . MET A 1 98 ? 7.154 6.603 -16.802 1.00 82.56 98 MET A C 1
ATOM 789 O O . MET A 1 98 ? 5.931 6.694 -16.871 1.00 82.56 98 MET A O 1
ATOM 793 N N . GLY A 1 99 ? 7.940 7.550 -17.331 1.00 80.38 99 GLY A N 1
ATOM 794 C CA . GLY A 1 99 ? 7.467 8.884 -17.730 1.00 80.38 99 GLY A CA 1
ATOM 795 C C . GLY A 1 99 ? 6.207 8.915 -18.611 1.00 80.38 99 GLY A C 1
ATOM 796 O O . GLY A 1 99 ? 5.296 9.695 -18.344 1.00 80.38 99 GLY A O 1
ATOM 797 N N . GLN A 1 100 ? 6.107 8.042 -19.621 1.00 80.12 100 GLN A N 1
ATOM 798 C CA . GLN A 1 100 ? 4.932 7.983 -20.511 1.00 80.12 100 GLN A CA 1
ATOM 799 C C . GLN A 1 100 ? 3.699 7.336 -19.857 1.00 80.12 100 GLN A C 1
ATOM 801 O O . GLN A 1 100 ? 2.581 7.546 -20.322 1.00 80.12 100 GLN A O 1
ATOM 806 N N . LEU A 1 101 ? 3.887 6.557 -18.788 1.00 84.38 101 LEU A N 1
ATOM 807 C CA . LEU A 1 101 ? 2.830 5.866 -18.044 1.00 84.38 101 LEU A CA 1
ATOM 808 C C . LEU A 1 101 ? 2.205 6.746 -16.957 1.00 84.38 101 LEU A C 1
ATOM 810 O O . LEU A 1 101 ? 1.030 6.566 -16.635 1.00 84.38 101 LEU A O 1
ATOM 814 N N . LEU A 1 102 ? 2.957 7.706 -16.409 1.00 84.25 102 LEU A N 1
ATOM 815 C CA . LEU A 1 102 ? 2.543 8.504 -15.248 1.00 84.25 102 LEU A CA 1
ATOM 816 C C . LEU A 1 102 ? 1.239 9.273 -15.465 1.00 84.25 102 LEU A C 1
ATOM 818 O O . LEU A 1 102 ? 0.408 9.330 -14.559 1.00 84.25 102 LEU A O 1
ATOM 822 N N . ASP A 1 103 ? 1.022 9.816 -16.663 1.00 83.44 103 ASP A N 1
ATOM 823 C CA . ASP A 1 103 ? -0.215 10.533 -16.988 1.00 83.44 103 ASP A CA 1
ATOM 824 C C . ASP A 1 103 ? -1.434 9.599 -17.023 1.00 83.44 103 ASP A C 1
ATOM 826 O O . ASP A 1 103 ? -2.534 9.985 -16.616 1.00 83.44 103 ASP A O 1
ATOM 830 N N . PHE A 1 104 ? -1.255 8.362 -17.498 1.00 85.50 104 PHE A N 1
ATOM 831 C CA . PHE A 1 104 ? -2.316 7.353 -17.516 1.00 85.50 104 PHE A CA 1
ATOM 832 C C . PHE A 1 104 ? -2.611 6.849 -16.107 1.00 85.50 104 PHE A C 1
ATOM 834 O O . PHE A 1 104 ? -3.771 6.842 -15.693 1.00 85.50 104 PHE A O 1
ATOM 841 N N . LEU A 1 105 ? -1.564 6.505 -15.355 1.00 87.31 105 LEU A N 1
ATOM 842 C CA . LEU A 1 105 ? -1.661 6.100 -13.956 1.00 87.31 105 LEU A CA 1
ATOM 843 C C . LEU A 1 105 ? -2.352 7.177 -13.124 1.00 87.31 105 LEU A C 1
ATOM 845 O O . LEU A 1 105 ? -3.325 6.892 -12.437 1.00 87.31 105 LEU A O 1
ATOM 849 N N . GLY A 1 106 ? -1.954 8.442 -13.271 1.00 86.12 106 GLY A N 1
ATOM 850 C CA . GLY A 1 106 ? -2.566 9.548 -12.543 1.00 86.12 106 GLY A CA 1
ATOM 851 C C . GLY A 1 106 ? -4.074 9.674 -12.792 1.00 86.12 106 GLY A C 1
ATOM 852 O O . GLY A 1 106 ? -4.840 9.852 -11.844 1.00 86.12 106 GLY A O 1
ATOM 853 N N . LYS A 1 107 ? -4.529 9.520 -14.045 1.00 85.88 107 LYS A N 1
ATOM 854 C CA . LYS A 1 107 ? -5.962 9.573 -14.397 1.00 85.88 107 LYS A CA 1
ATOM 855 C C . LYS A 1 107 ? -6.756 8.399 -13.831 1.00 85.88 107 LYS A C 1
ATOM 857 O O . LYS A 1 107 ? -7.867 8.590 -13.323 1.00 85.88 107 LYS A O 1
ATOM 862 N N . VAL A 1 108 ? -6.220 7.185 -13.939 1.00 85.81 108 VAL A N 1
ATOM 863 C CA . VAL A 1 108 ? -6.927 5.982 -13.486 1.00 85.81 108 VAL A CA 1
ATOM 864 C C . VAL A 1 108 ? -6.931 5.909 -11.961 1.00 85.81 108 VAL A C 1
ATOM 866 O O . VAL A 1 108 ? -7.990 5.678 -11.378 1.00 85.81 108 VAL A O 1
ATOM 869 N N . SER A 1 109 ? -5.814 6.227 -11.308 1.00 88.19 109 SER A N 1
ATOM 870 C CA . SER A 1 109 ? -5.717 6.317 -9.850 1.00 88.19 109 SER A CA 1
ATOM 871 C C . SER A 1 109 ? -6.630 7.416 -9.298 1.00 88.19 109 SER A C 1
ATOM 873 O O . SER A 1 109 ? -7.308 7.196 -8.297 1.00 88.19 109 SER A O 1
ATOM 875 N N . GLU A 1 110 ? -6.775 8.555 -9.990 1.00 89.50 110 GLU A N 1
ATOM 876 C CA . GLU A 1 110 ? -7.725 9.607 -9.591 1.00 89.50 110 GLU A CA 1
ATOM 877 C C . GLU A 1 110 ? -9.169 9.100 -9.688 1.00 89.50 110 GLU A C 1
ATOM 879 O O . GLU A 1 110 ? -9.974 9.304 -8.776 1.00 89.50 110 GLU A O 1
ATOM 884 N N . SER A 1 111 ? -9.498 8.395 -10.771 1.00 85.94 111 SER A N 1
ATOM 885 C CA . SER A 1 111 ? -10.819 7.790 -10.968 1.00 85.94 111 SER A CA 1
ATOM 886 C C . SER A 1 111 ? -11.125 6.740 -9.896 1.00 85.94 111 SER A C 1
ATOM 888 O O . SER A 1 111 ? -12.210 6.750 -9.315 1.00 85.94 111 SER A O 1
ATOM 890 N N . PHE A 1 112 ? -10.157 5.884 -9.570 1.00 87.69 112 PHE A N 1
ATOM 891 C CA . PHE A 1 112 ? -10.257 4.885 -8.509 1.00 87.69 112 PHE A CA 1
ATOM 892 C C . PHE A 1 112 ? -10.488 5.521 -7.132 1.00 87.69 112 PHE A C 1
ATOM 894 O O . PHE A 1 112 ? -11.438 5.162 -6.432 1.00 87.69 112 PHE A O 1
ATOM 901 N N . MET A 1 113 ? -9.687 6.524 -6.762 1.00 88.50 113 MET A N 1
ATOM 902 C CA . MET A 1 113 ? -9.854 7.262 -5.505 1.00 88.50 113 MET A CA 1
ATOM 903 C C . MET A 1 113 ? -11.221 7.955 -5.433 1.00 88.50 113 MET A C 1
ATOM 905 O O . MET A 1 113 ? -11.879 7.956 -4.392 1.00 88.50 113 MET A O 1
ATOM 909 N N . ASN A 1 114 ? -11.701 8.485 -6.562 1.00 86.00 114 ASN A N 1
ATOM 910 C CA . ASN A 1 114 ? -13.016 9.112 -6.665 1.00 86.00 114 ASN A CA 1
ATOM 911 C C . ASN A 1 114 ? -14.187 8.130 -6.532 1.00 86.00 114 ASN A C 1
ATOM 913 O O . ASN A 1 114 ? -15.270 8.563 -6.130 1.00 86.00 114 ASN A O 1
ATOM 917 N N . LEU A 1 115 ? -13.999 6.847 -6.854 1.00 83.69 115 LEU A N 1
ATOM 918 C CA . LEU A 1 115 ? -14.978 5.788 -6.582 1.00 83.69 115 LEU A CA 1
ATOM 919 C C . LEU A 1 115 ? -14.968 5.378 -5.104 1.00 83.69 115 LEU A C 1
ATOM 921 O O . LEU A 1 115 ? -16.002 4.997 -4.558 1.00 83.69 115 LEU A O 1
ATOM 925 N N . ARG A 1 116 ? -13.821 5.514 -4.433 1.00 84.31 116 ARG A N 1
ATOM 926 C CA . ARG A 1 116 ? -13.594 5.092 -3.046 1.00 84.31 116 ARG A CA 1
ATOM 927 C C . ARG A 1 116 ? -13.466 6.276 -2.080 1.00 84.31 116 ARG A C 1
ATOM 929 O O . ARG A 1 116 ? -12.642 6.262 -1.176 1.00 84.31 116 ARG A O 1
ATOM 936 N N . ARG A 1 117 ? -14.332 7.292 -2.211 1.00 81.94 117 ARG A N 1
ATOM 937 C CA . ARG A 1 117 ? -14.271 8.559 -1.430 1.00 81.94 117 ARG A CA 1
ATOM 938 C C . ARG A 1 117 ? -14.323 8.411 0.094 1.00 81.94 117 ARG A C 1
ATOM 940 O O . ARG A 1 117 ? -14.080 9.383 0.799 1.00 81.94 117 ARG A O 1
ATOM 947 N N . GLN A 1 118 ? -14.752 7.254 0.594 1.00 81.75 118 GLN A N 1
ATOM 948 C CA . GLN A 1 118 ? -14.814 6.974 2.029 1.00 81.75 118 GLN A CA 1
ATOM 949 C C . GLN A 1 118 ? -13.459 6.512 2.578 1.00 81.75 118 GLN A C 1
ATOM 951 O O . GLN A 1 118 ? -13.205 6.669 3.771 1.00 81.75 118 GLN A O 1
ATOM 956 N N . ASP A 1 119 ? -12.591 5.976 1.720 1.00 86.12 119 ASP A N 1
ATOM 957 C CA . ASP A 1 119 ? -11.264 5.514 2.098 1.00 86.12 119 ASP A CA 1
ATOM 958 C C . ASP A 1 119 ? -10.282 6.678 2.208 1.00 86.12 119 ASP A C 1
ATOM 960 O O . ASP A 1 119 ? -10.435 7.730 1.581 1.00 86.12 119 ASP A O 1
ATOM 964 N N . ARG A 1 120 ? -9.255 6.484 3.034 1.00 88.19 120 ARG A N 1
ATOM 965 C CA . ARG A 1 120 ? -8.160 7.437 3.184 1.00 88.19 120 ARG A CA 1
ATOM 966 C C . ARG A 1 120 ? -7.022 7.037 2.259 1.00 88.19 120 ARG A C 1
ATOM 968 O O . ARG A 1 120 ? -6.616 5.879 2.249 1.00 88.19 120 ARG A O 1
ATOM 975 N N . PHE A 1 121 ? -6.473 8.013 1.546 1.00 90.75 121 PHE A N 1
ATOM 976 C CA . PHE A 1 121 ? -5.372 7.796 0.616 1.00 90.75 121 PHE A CA 1
ATOM 977 C C . PHE A 1 121 ? -4.076 8.437 1.104 1.00 90.75 121 PHE A C 1
ATOM 979 O O . PHE A 1 121 ? -4.060 9.548 1.647 1.00 90.75 121 PHE A O 1
ATOM 986 N N . CYS A 1 122 ? -2.993 7.707 0.872 1.00 91.75 122 CYS A N 1
ATOM 987 C CA . CYS A 1 122 ? -1.620 8.160 0.996 1.00 91.75 122 CYS A CA 1
ATOM 988 C C . CYS A 1 122 ? -0.877 7.821 -0.295 1.00 91.75 122 CYS A C 1
ATOM 990 O O . CYS A 1 122 ? -1.077 6.748 -0.849 1.00 91.75 122 CYS A O 1
ATOM 992 N N . GLY A 1 123 ? -0.024 8.719 -0.766 1.00 91.19 123 GLY A N 1
ATOM 993 C CA . GLY A 1 123 ? 0.916 8.491 -1.850 1.00 91.19 123 GLY A CA 1
ATOM 994 C C . GLY A 1 123 ? 2.332 8.347 -1.312 1.00 91.19 123 GLY A C 1
ATOM 995 O O . GLY A 1 123 ? 2.742 9.107 -0.434 1.00 91.19 123 GLY A O 1
ATOM 996 N N . VAL A 1 124 ? 3.071 7.389 -1.848 1.00 90.50 124 VAL A N 1
ATOM 997 C CA . VAL A 1 124 ? 4.508 7.206 -1.672 1.00 90.50 124 VAL A CA 1
ATOM 998 C C . VAL A 1 124 ? 5.113 7.224 -3.064 1.00 90.50 124 VAL A C 1
ATOM 1000 O O . VAL A 1 124 ? 4.799 6.377 -3.892 1.00 90.50 124 VAL A O 1
ATOM 1003 N N . TYR A 1 125 ? 5.973 8.191 -3.330 1.00 88.00 125 TYR A N 1
ATOM 1004 C CA . TYR A 1 125 ? 6.593 8.383 -4.632 1.00 88.00 125 TYR A CA 1
ATOM 1005 C C . TYR A 1 125 ? 8.083 8.179 -4.477 1.00 88.00 125 TYR A C 1
ATOM 1007 O O . TYR A 1 125 ? 8.685 8.755 -3.571 1.00 88.00 125 TYR A O 1
ATOM 1015 N N . PHE A 1 126 ? 8.678 7.380 -5.349 1.00 82.81 126 PHE A N 1
ATOM 1016 C CA . PHE A 1 126 ? 10.115 7.152 -5.343 1.00 82.81 126 PHE A CA 1
ATOM 1017 C C . PHE A 1 126 ? 10.676 7.294 -6.752 1.00 82.81 126 PHE A C 1
ATOM 1019 O O . PHE A 1 126 ? 9.991 7.032 -7.737 1.00 82.81 126 PHE A O 1
ATOM 1026 N N . SER A 1 127 ? 11.916 7.747 -6.839 1.00 76.50 127 SER A N 1
ATOM 1027 C CA . SER A 1 127 ? 12.671 7.893 -8.075 1.00 76.50 127 SER A CA 1
ATOM 1028 C C . SER A 1 127 ? 14.130 7.508 -7.845 1.00 76.50 127 SER A C 1
ATOM 1030 O O . SER A 1 127 ? 14.557 7.224 -6.722 1.00 76.50 127 SER A O 1
ATOM 1032 N N . ASP A 1 128 ? 14.923 7.600 -8.909 1.00 67.94 128 ASP A N 1
ATOM 1033 C CA . ASP A 1 128 ? 16.370 7.381 -8.884 1.00 67.94 128 ASP A CA 1
ATOM 1034 C C . ASP A 1 128 ? 17.125 8.289 -7.911 1.00 67.94 128 ASP A C 1
ATOM 1036 O O . ASP A 1 128 ? 18.290 8.036 -7.627 1.00 67.94 128 ASP A O 1
ATOM 1040 N N . THR A 1 129 ? 16.515 9.360 -7.398 1.00 66.12 129 THR A N 1
ATOM 1041 C CA . THR A 1 129 ? 17.208 10.310 -6.513 1.00 66.12 129 THR A CA 1
ATOM 1042 C C . THR A 1 129 ? 16.446 10.671 -5.248 1.00 66.12 129 THR A C 1
ATOM 1044 O O . THR A 1 129 ? 17.068 11.175 -4.312 1.00 66.12 129 THR A O 1
ATOM 1047 N N . ALA A 1 130 ? 15.137 10.430 -5.186 1.00 73.19 130 ALA A N 1
ATOM 1048 C CA . ALA A 1 130 ? 14.298 10.955 -4.118 1.00 73.19 130 ALA A CA 1
ATOM 1049 C C . ALA A 1 130 ? 13.155 10.014 -3.745 1.00 73.19 130 ALA A C 1
ATOM 1051 O O . ALA A 1 130 ? 12.667 9.233 -4.558 1.00 73.19 130 ALA A O 1
ATOM 1052 N N . VAL A 1 131 ? 12.691 10.158 -2.506 1.00 77.75 131 VAL A N 1
ATOM 1053 C CA . VAL A 1 131 ? 11.469 9.532 -2.008 1.00 77.75 131 VAL A CA 1
ATOM 1054 C C . VAL A 1 131 ? 10.653 10.594 -1.291 1.00 77.75 131 VAL A C 1
ATOM 1056 O O . VAL A 1 131 ? 11.201 11.394 -0.537 1.00 77.75 131 VAL A O 1
ATOM 1059 N N . SER A 1 132 ? 9.349 10.619 -1.539 1.00 82.81 132 SER A N 1
ATOM 1060 C CA . SER A 1 132 ? 8.423 11.573 -0.936 1.00 82.81 132 SER A CA 1
ATOM 1061 C C . SER A 1 132 ? 7.116 10.888 -0.571 1.00 82.81 132 SER A C 1
ATOM 1063 O O . SER A 1 132 ? 6.720 9.896 -1.185 1.00 82.81 132 SER A O 1
ATOM 1065 N N . THR A 1 133 ? 6.434 11.415 0.440 1.00 86.75 133 THR A N 1
ATOM 1066 C CA . THR A 1 133 ? 5.162 10.875 0.919 1.00 86.75 133 THR A CA 1
ATOM 1067 C C . THR A 1 133 ? 4.129 11.982 1.059 1.00 86.75 133 THR A C 1
ATOM 1069 O O . THR A 1 133 ? 4.455 13.131 1.358 1.00 86.75 133 THR A O 1
ATOM 1072 N N . LEU A 1 134 ? 2.863 11.646 0.822 1.00 86.94 134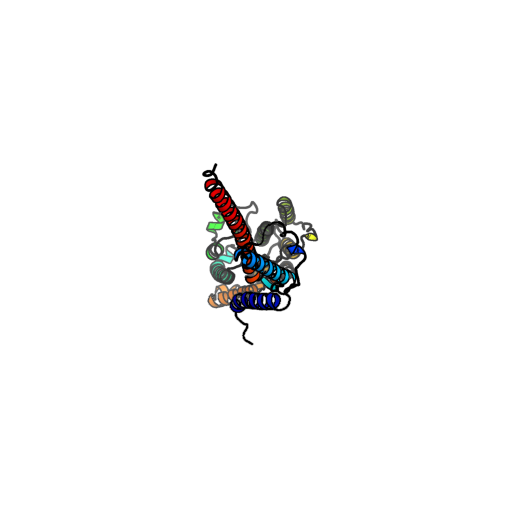 LEU A N 1
ATOM 1073 C CA . LEU A 1 134 ? 1.759 12.594 0.885 1.00 86.94 134 LEU A CA 1
ATOM 1074 C C . LEU A 1 134 ? 0.488 11.904 1.378 1.00 86.94 134 LEU A C 1
ATOM 1076 O O . LEU A 1 134 ? -0.013 11.001 0.722 1.00 86.94 134 LEU A O 1
ATOM 1080 N N . CYS A 1 135 ? -0.071 12.331 2.506 1.00 86.00 135 CYS A N 1
ATOM 1081 C CA . CYS A 1 135 ? -1.240 11.691 3.116 1.00 86.00 135 CYS A CA 1
ATOM 1082 C C . CYS A 1 135 ? -2.336 12.704 3.439 1.00 86.00 135 CYS A C 1
ATOM 1084 O O . CYS A 1 135 ? -2.046 13.781 3.949 1.00 86.00 135 CYS A O 1
ATOM 1086 N N . GLY A 1 136 ? -3.601 12.314 3.248 1.00 77.56 136 GLY A N 1
ATOM 1087 C CA . GLY A 1 136 ? -4.755 13.144 3.633 1.00 77.56 136 GLY A CA 1
ATOM 1088 C C . GLY A 1 136 ? -5.099 14.265 2.648 1.00 77.56 136 GLY A C 1
ATOM 1089 O O . GLY A 1 136 ? -5.966 15.085 2.936 1.00 77.56 136 GLY A O 1
ATOM 1090 N N . GLU A 1 137 ? -4.452 14.270 1.486 1.00 80.00 137 GLU A N 1
ATOM 1091 C CA . GLU A 1 137 ? -4.717 15.198 0.393 1.00 80.00 137 GLU A CA 1
ATOM 1092 C C . GLU A 1 137 ? -5.824 14.692 -0.540 1.00 80.00 137 GLU A C 1
ATOM 1094 O O . GLU A 1 137 ? -6.220 13.524 -0.515 1.00 80.00 137 GLU A O 1
ATOM 1099 N N . SER A 1 138 ? -6.335 15.579 -1.397 1.00 81.06 138 SER A N 1
ATOM 1100 C CA . SER A 1 138 ? -7.314 15.178 -2.414 1.00 81.06 138 SER A CA 1
ATOM 1101 C C . SER A 1 138 ? -6.702 14.220 -3.443 1.00 81.06 138 SER A C 1
ATOM 1103 O O . SER A 1 138 ? -5.515 14.317 -3.758 1.00 81.06 138 SER A O 1
ATOM 1105 N N . ALA A 1 139 ? -7.534 13.359 -4.040 1.00 80.62 139 ALA A N 1
ATOM 1106 C CA . ALA A 1 139 ? -7.123 12.428 -5.096 1.00 80.62 139 ALA A CA 1
ATOM 1107 C C . ALA A 1 139 ? -6.298 13.114 -6.195 1.00 80.62 139 ALA A C 1
ATOM 1109 O O . ALA A 1 139 ? -5.241 12.633 -6.578 1.00 80.62 139 ALA A O 1
ATOM 1110 N N . LYS A 1 140 ? -6.741 14.301 -6.622 1.00 81.69 140 LYS A N 1
ATOM 1111 C CA . LYS A 1 140 ? -6.082 15.114 -7.646 1.00 81.69 140 LYS A CA 1
ATOM 1112 C C . LYS A 1 140 ? -4.682 15.586 -7.249 1.00 81.69 140 LYS A C 1
ATOM 1114 O O . LYS A 1 140 ? -3.846 15.782 -8.122 1.00 81.69 140 LYS A O 1
ATOM 1119 N N . VAL A 1 141 ? -4.442 15.850 -5.967 1.00 81.81 141 VAL A N 1
ATOM 1120 C CA . VAL A 1 141 ? -3.126 16.297 -5.483 1.00 81.81 141 VAL A CA 1
ATOM 1121 C C . VAL A 1 141 ? -2.190 15.098 -5.387 1.00 81.81 141 VAL A C 1
ATOM 1123 O O . VAL A 1 141 ? -1.067 15.179 -5.869 1.00 81.81 141 VAL A O 1
ATOM 1126 N N . ILE A 1 142 ? -2.675 13.975 -4.849 1.00 80.44 142 ILE A N 1
ATOM 1127 C CA . ILE A 1 142 ? -1.925 12.717 -4.774 1.00 80.44 142 ILE A CA 1
ATOM 1128 C C . ILE A 1 142 ? -1.487 12.299 -6.190 1.00 80.44 142 ILE A C 1
ATOM 1130 O O . ILE A 1 142 ? -0.304 12.168 -6.474 1.00 80.44 142 ILE A O 1
ATOM 1134 N N . THR A 1 143 ? -2.397 12.220 -7.154 1.00 80.19 143 THR A N 1
ATOM 1135 C CA . THR A 1 143 ? -2.047 11.687 -8.480 1.00 80.19 143 THR A CA 1
ATOM 1136 C C . THR A 1 143 ? -1.168 12.597 -9.341 1.00 80.19 143 THR A C 1
ATOM 1138 O O . THR A 1 143 ? -0.525 12.113 -10.277 1.00 80.19 143 THR A O 1
ATOM 1141 N N . LYS A 1 144 ? -1.102 13.900 -9.038 1.00 81.38 144 LYS A N 1
ATOM 1142 C CA . LYS A 1 144 ? -0.377 14.900 -9.842 1.00 81.38 144 LYS A CA 1
ATOM 1143 C C . LYS A 1 144 ? 1.017 15.257 -9.335 1.00 81.38 144 LYS A C 1
ATOM 1145 O O . LYS A 1 144 ? 1.616 16.171 -9.894 1.00 81.38 144 LYS A O 1
ATOM 1150 N N . VAL A 1 145 ? 1.537 14.563 -8.325 1.00 79.56 145 VAL A N 1
ATOM 1151 C CA . VAL A 1 145 ? 2.914 14.781 -7.860 1.00 79.56 145 VAL A CA 1
ATOM 1152 C C . VAL A 1 145 ? 3.895 14.551 -9.013 1.00 79.56 145 VAL A C 1
ATOM 1154 O O . VAL A 1 145 ? 3.883 13.498 -9.652 1.00 79.56 145 VAL A O 1
ATOM 1157 N N . THR A 1 146 ? 4.727 15.550 -9.299 1.00 73.94 146 THR A N 1
ATOM 1158 C CA . THR A 1 146 ? 5.724 15.509 -10.376 1.00 73.94 146 THR A CA 1
ATOM 1159 C C . THR A 1 146 ? 7.133 15.228 -9.847 1.00 73.94 146 THR A C 1
ATOM 1161 O O . THR A 1 146 ? 7.409 15.344 -8.652 1.00 73.94 146 THR A O 1
ATOM 1164 N N . ASN A 1 147 ? 8.068 14.926 -10.754 1.00 67.62 147 ASN A N 1
ATOM 1165 C CA . ASN A 1 147 ? 9.490 14.792 -10.409 1.00 67.62 147 ASN A CA 1
ATOM 1166 C C . ASN A 1 147 ? 10.102 16.105 -9.901 1.00 67.62 147 ASN A C 1
ATOM 1168 O O . ASN A 1 147 ? 11.020 16.085 -9.083 1.00 67.62 147 ASN A O 1
ATOM 1172 N N . GLU A 1 148 ? 9.583 17.255 -10.335 1.00 68.00 148 GLU A N 1
ATOM 1173 C CA . GLU A 1 148 ? 9.992 18.536 -9.763 1.00 68.00 148 GLU A CA 1
ATOM 1174 C C . GLU A 1 148 ? 9.534 18.684 -8.312 1.00 68.00 148 GLU A C 1
ATOM 1176 O O . GLU A 1 148 ? 10.285 19.207 -7.492 1.00 68.00 148 GLU A O 1
ATOM 1181 N N . ASP A 1 149 ? 8.328 18.219 -7.983 1.00 68.25 149 ASP A N 1
ATOM 1182 C CA . ASP A 1 149 ? 7.801 18.262 -6.616 1.00 68.25 149 ASP A CA 1
ATOM 1183 C C . ASP A 1 149 ? 8.592 17.329 -5.693 1.00 68.25 149 ASP A C 1
ATOM 1185 O O . ASP A 1 149 ? 8.931 17.708 -4.572 1.00 68.25 149 ASP A O 1
ATOM 1189 N N . LEU A 1 150 ? 8.974 16.152 -6.202 1.00 69.75 150 LEU A N 1
ATOM 1190 C CA . LEU A 1 150 ? 9.886 15.218 -5.536 1.00 69.75 150 LEU A CA 1
ATOM 1191 C C . LEU A 1 150 ? 11.218 15.884 -5.177 1.00 69.75 150 LEU A C 1
ATOM 1193 O O . LEU A 1 150 ? 11.633 15.842 -4.019 1.00 69.75 150 LEU A O 1
ATOM 1197 N N . ASN A 1 151 ? 11.841 16.561 -6.144 1.00 63.72 151 ASN A N 1
ATOM 1198 C CA . ASN A 1 151 ? 13.126 17.239 -5.960 1.00 63.72 151 ASN A CA 1
ATOM 1199 C C . ASN A 1 151 ? 13.032 18.507 -5.089 1.00 63.72 151 ASN A C 1
ATOM 1201 O O . ASN A 1 151 ? 14.023 18.899 -4.475 1.00 63.72 151 ASN A O 1
ATOM 1205 N N . LYS A 1 152 ? 11.861 19.159 -5.025 1.00 62.78 152 LYS A N 1
ATOM 1206 C CA . LYS A 1 152 ? 11.594 20.319 -4.151 1.00 62.78 152 LYS A CA 1
ATOM 1207 C C . LYS A 1 152 ? 11.251 19.912 -2.718 1.00 62.78 152 LYS A C 1
ATOM 1209 O O . LYS A 1 152 ? 11.406 20.729 -1.809 1.00 62.78 152 LYS A O 1
ATOM 1214 N N . SER A 1 153 ? 10.767 18.689 -2.496 1.00 55.91 153 SER A N 1
ATOM 1215 C CA . SER A 1 153 ? 10.444 18.208 -1.155 1.00 55.91 153 SER A CA 1
ATOM 1216 C C . SER A 1 153 ? 11.734 18.034 -0.342 1.00 55.91 153 SER A C 1
ATOM 1218 O O . SER A 1 153 ? 12.496 17.091 -0.515 1.00 55.91 153 SER A O 1
ATOM 1220 N N . PHE A 1 154 ? 11.997 18.977 0.568 1.00 44.16 154 PHE A N 1
ATOM 1221 C CA . PHE A 1 154 ? 13.136 18.995 1.502 1.00 44.16 154 PHE A CA 1
ATOM 1222 C C . PHE A 1 154 ? 13.102 17.862 2.556 1.00 44.16 154 PHE A C 1
ATOM 1224 O O . PHE A 1 154 ? 13.739 17.959 3.601 1.00 44.16 154 PHE A O 1
ATOM 1231 N N . SER A 1 155 ? 12.373 16.776 2.298 1.00 44.28 155 SER A N 1
ATOM 1232 C CA . SER A 1 155 ? 12.411 15.536 3.071 1.00 44.28 155 SER A CA 1
ATOM 1233 C C . SER A 1 155 ? 13.050 14.428 2.238 1.00 44.28 155 SER A C 1
ATOM 1235 O O . SER A 1 155 ? 12.492 13.343 2.100 1.00 44.28 155 SER A O 1
ATOM 1237 N N . ALA A 1 156 ? 14.220 14.696 1.660 1.00 40.06 156 ALA A N 1
ATOM 1238 C CA . ALA A 1 156 ? 15.092 13.624 1.215 1.00 40.06 156 ALA A CA 1
ATOM 1239 C C . ALA A 1 156 ? 15.510 12.844 2.468 1.00 40.06 156 ALA A C 1
ATOM 1241 O O . ALA A 1 156 ? 16.445 13.227 3.174 1.00 40.06 156 ALA A O 1
ATOM 1242 N N . THR A 1 157 ? 14.780 11.780 2.805 1.00 44.72 157 THR A N 1
ATOM 1243 C CA . THR A 1 157 ? 15.308 10.778 3.727 1.00 44.72 157 THR A CA 1
ATOM 1244 C C . THR A 1 157 ? 16.649 10.317 3.167 1.00 44.72 157 THR A C 1
ATOM 1246 O O . THR A 1 157 ? 16.782 10.126 1.960 1.00 44.72 157 THR A O 1
ATOM 1249 N N . SER A 1 158 ? 17.650 10.145 4.031 1.00 40.72 158 SER A N 1
ATOM 1250 C CA . SER A 1 158 ? 19.034 9.751 3.704 1.00 40.72 158 SER A CA 1
ATOM 1251 C C . SER A 1 158 ? 19.171 8.439 2.907 1.00 40.72 158 SER A C 1
ATOM 1253 O O . SER A 1 158 ? 20.272 8.059 2.506 1.00 40.72 158 SER A O 1
ATOM 1255 N N . LEU A 1 159 ? 18.053 7.769 2.637 1.00 44.53 159 LEU A N 1
ATOM 1256 C CA . LEU A 1 159 ? 17.859 6.715 1.653 1.00 44.53 159 LEU A CA 1
ATOM 1257 C C . LEU A 1 159 ? 17.922 7.319 0.234 1.00 44.53 159 LEU A C 1
ATOM 1259 O O . LEU A 1 159 ? 16.912 7.439 -0.449 1.00 44.53 159 LEU A O 1
ATOM 1263 N N . GLY A 1 160 ? 19.119 7.750 -0.188 1.00 41.06 160 GLY A N 1
ATOM 1264 C CA . GLY A 1 160 ? 19.388 8.262 -1.540 1.00 41.06 160 GLY A CA 1
ATOM 1265 C C . GLY A 1 160 ? 18.827 7.359 -2.643 1.00 41.06 160 GLY A C 1
ATOM 1266 O O . GLY A 1 160 ? 18.755 6.145 -2.460 1.00 41.06 160 GLY A O 1
ATOM 1267 N N . GLY A 1 161 ? 18.404 7.962 -3.748 1.00 41.00 161 GLY A N 1
ATOM 1268 C CA . GLY A 1 161 ? 17.567 7.266 -4.707 1.00 41.00 161 GLY A CA 1
ATOM 1269 C C . GLY A 1 161 ? 18.243 6.180 -5.544 1.00 41.00 161 GLY A C 1
ATOM 1270 O O . GLY A 1 161 ? 19.462 6.057 -5.664 1.00 41.00 161 GLY A O 1
ATOM 1271 N N . GLY A 1 162 ? 17.342 5.395 -6.103 1.00 49.72 162 GLY A N 1
ATOM 1272 C CA . GLY A 1 162 ? 17.496 4.272 -7.006 1.00 49.72 162 GLY A CA 1
ATOM 1273 C C . GLY A 1 162 ? 16.072 3.785 -7.289 1.00 49.72 162 GLY A C 1
ATOM 1274 O O . GLY A 1 162 ? 15.160 4.098 -6.519 1.00 49.72 162 GLY A O 1
ATOM 1275 N N . THR A 1 163 ? 15.857 3.024 -8.360 1.00 54.44 163 THR A N 1
ATOM 1276 C CA . THR A 1 163 ? 14.577 2.364 -8.707 1.00 54.44 163 THR A CA 1
ATOM 1277 C C . THR A 1 163 ? 14.181 1.263 -7.702 1.00 54.44 163 THR A C 1
ATOM 1279 O O . THR A 1 163 ? 13.796 0.144 -8.043 1.00 54.44 163 THR A O 1
ATOM 1282 N N . GLU A 1 164 ? 14.325 1.537 -6.409 1.00 73.19 164 GLU A N 1
ATOM 1283 C CA . GLU A 1 164 ? 14.190 0.574 -5.335 1.00 73.19 164 GLU A CA 1
ATOM 1284 C C . GLU A 1 164 ? 12.760 0.577 -4.811 1.00 73.19 164 GLU A C 1
ATOM 1286 O O . GLU A 1 164 ? 12.432 1.228 -3.817 1.00 73.19 164 GLU A O 1
ATOM 1291 N N . VAL A 1 165 ? 11.915 -0.248 -5.429 1.00 80.69 165 VAL A N 1
ATOM 1292 C CA . VAL A 1 165 ? 10.552 -0.524 -4.943 1.00 80.69 165 VAL A CA 1
ATOM 1293 C C . VAL A 1 165 ? 10.547 -0.889 -3.453 1.00 80.69 165 VAL A C 1
ATOM 1295 O O . VAL A 1 165 ? 9.619 -0.545 -2.726 1.00 80.69 165 VAL A O 1
ATOM 1298 N N . GLY A 1 166 ? 11.614 -1.531 -2.964 1.00 84.94 166 GLY A N 1
ATOM 1299 C CA . GLY A 1 166 ? 11.807 -1.834 -1.546 1.00 84.94 166 GLY A CA 1
ATOM 1300 C C . GLY A 1 166 ? 11.713 -0.611 -0.627 1.00 84.94 166 GLY A C 1
ATOM 1301 O O . GLY A 1 166 ? 11.099 -0.711 0.433 1.00 84.94 166 GLY A O 1
ATOM 1302 N N . VAL A 1 167 ? 12.245 0.544 -1.039 1.00 84.12 167 VAL A N 1
ATOM 1303 C CA . VAL A 1 167 ? 12.147 1.790 -0.263 1.00 84.12 167 VAL A CA 1
ATOM 1304 C C . VAL A 1 167 ? 10.708 2.302 -0.256 1.00 84.12 167 VAL A C 1
ATOM 1306 O O . VAL A 1 167 ? 10.187 2.643 0.804 1.00 84.12 167 VAL A O 1
ATOM 1309 N N . GLY A 1 168 ? 10.024 2.273 -1.405 1.00 87.44 168 GLY A N 1
ATOM 1310 C CA . GLY A 1 168 ? 8.602 2.618 -1.485 1.00 87.44 168 GLY A CA 1
ATOM 1311 C C . GLY A 1 168 ? 7.732 1.744 -0.570 1.00 87.44 168 GLY A C 1
ATOM 1312 O O . GLY A 1 168 ? 6.854 2.243 0.138 1.00 87.44 168 GLY A O 1
ATOM 1313 N N . LEU A 1 169 ? 8.018 0.441 -0.505 1.00 91.06 169 LEU A N 1
ATOM 1314 C CA . LEU A 1 169 ? 7.339 -0.483 0.407 1.00 91.06 169 LEU A CA 1
ATOM 1315 C C . LEU A 1 169 ? 7.665 -0.196 1.877 1.00 91.06 169 LEU A C 1
ATOM 1317 O O . LEU A 1 169 ? 6.761 -0.238 2.710 1.00 91.06 169 LEU A O 1
ATOM 1321 N N . LEU A 1 170 ? 8.923 0.107 2.211 1.00 90.75 170 LEU A N 1
ATOM 1322 C CA . LEU A 1 170 ? 9.321 0.421 3.585 1.00 90.75 170 LEU A CA 1
ATOM 1323 C C . LEU A 1 170 ? 8.636 1.701 4.084 1.00 90.75 170 LEU A C 1
ATOM 1325 O O . LEU A 1 170 ? 8.063 1.702 5.170 1.00 90.75 170 LEU A O 1
ATOM 1329 N N . MET A 1 171 ? 8.603 2.750 3.260 1.00 90.19 171 MET A N 1
ATOM 1330 C CA . MET A 1 171 ? 7.890 3.995 3.575 1.00 90.19 171 MET A CA 1
ATOM 1331 C C . MET A 1 171 ? 6.382 3.770 3.711 1.00 90.19 171 MET A C 1
ATOM 1333 O O . MET A 1 171 ? 5.727 4.348 4.577 1.00 90.19 171 MET A O 1
ATOM 1337 N N . SER A 1 172 ? 5.817 2.879 2.894 1.00 93.12 172 SER A N 1
ATOM 1338 C CA . SER A 1 172 ? 4.413 2.480 3.032 1.00 93.12 172 SER A CA 1
ATOM 1339 C C . SER A 1 172 ? 4.154 1.802 4.371 1.00 93.12 172 SER A C 1
ATOM 1341 O O . SER A 1 172 ? 3.167 2.106 5.039 1.00 93.12 172 SER A O 1
ATOM 1343 N N . LEU A 1 173 ? 5.054 0.911 4.790 1.00 92.88 173 LEU A N 1
ATOM 1344 C CA . LEU A 1 173 ? 4.976 0.260 6.090 1.00 92.88 173 LEU A CA 1
ATOM 1345 C C . LEU A 1 173 ? 5.082 1.279 7.234 1.00 92.88 173 LEU A C 1
ATOM 1347 O O . LEU A 1 173 ? 4.293 1.201 8.170 1.00 92.88 173 LEU A O 1
ATOM 1351 N N . GLU A 1 174 ? 5.982 2.259 7.149 1.00 91.94 174 GLU A N 1
ATOM 1352 C CA . GLU A 1 174 ? 6.092 3.337 8.142 1.00 91.94 174 GLU A CA 1
ATOM 1353 C C . GLU A 1 174 ? 4.773 4.110 8.297 1.00 91.94 174 GLU A C 1
ATOM 1355 O O . GLU A 1 174 ? 4.278 4.276 9.418 1.00 91.94 174 GLU A O 1
ATOM 1360 N N . ILE A 1 175 ? 4.166 4.533 7.180 1.00 90.19 175 ILE A N 1
ATOM 1361 C CA . ILE A 1 175 ? 2.863 5.215 7.176 1.00 90.19 175 ILE A CA 1
ATOM 1362 C C . ILE A 1 175 ? 1.812 4.345 7.864 1.00 90.19 175 ILE A C 1
ATOM 1364 O O . ILE A 1 175 ? 1.090 4.826 8.737 1.00 90.19 175 ILE A O 1
ATOM 1368 N N . ILE A 1 176 ? 1.739 3.062 7.509 1.00 91.00 176 ILE A N 1
ATOM 1369 C CA . ILE A 1 176 ? 0.742 2.136 8.054 1.00 91.00 176 ILE A CA 1
ATOM 1370 C C . ILE A 1 176 ? 0.929 1.939 9.560 1.00 91.00 176 ILE A C 1
ATOM 1372 O O . ILE A 1 176 ? -0.040 2.036 10.314 1.00 91.00 176 ILE A O 1
ATOM 1376 N N . LEU A 1 177 ? 2.163 1.719 10.017 1.00 89.81 177 LEU A N 1
ATOM 1377 C CA . LEU A 1 177 ? 2.472 1.546 11.437 1.00 89.81 177 LEU A CA 1
ATOM 1378 C C . LEU A 1 177 ? 2.126 2.801 12.252 1.00 89.81 177 LEU A C 1
ATOM 1380 O O . LEU A 1 177 ? 1.672 2.696 13.394 1.00 89.81 177 LEU A O 1
ATOM 1384 N N . LYS A 1 178 ? 2.325 3.991 11.673 1.00 87.88 178 LYS A N 1
ATOM 1385 C CA . LYS A 1 178 ? 1.940 5.266 12.287 1.00 87.88 178 LYS A CA 1
ATOM 1386 C C . LYS A 1 178 ? 0.421 5.435 12.344 1.00 87.88 178 LYS A C 1
ATOM 1388 O O . LYS A 1 178 ? -0.102 5.824 13.384 1.00 87.88 178 LYS A O 1
ATOM 1393 N N . GLU A 1 179 ? -0.275 5.142 11.250 1.00 84.19 179 GLU A N 1
ATOM 1394 C CA . GLU A 1 179 ? -1.728 5.311 11.119 1.00 84.19 179 GLU A CA 1
ATOM 1395 C C . GLU A 1 179 ? -2.522 4.321 11.973 1.00 84.19 179 GLU A C 1
ATOM 1397 O O . GLU A 1 179 ? -3.556 4.677 12.535 1.00 84.19 179 GLU A O 1
ATOM 1402 N N . ALA A 1 180 ? -2.041 3.088 12.117 1.00 82.19 180 ALA A N 1
ATOM 1403 C CA . ALA A 1 180 ? -2.708 2.096 12.948 1.00 82.19 180 ALA A CA 1
ATOM 1404 C C . ALA A 1 180 ? -2.615 2.407 14.447 1.00 82.19 180 ALA A C 1
ATOM 1406 O O . ALA A 1 180 ? -3.500 2.018 15.207 1.00 82.19 180 ALA A O 1
ATOM 1407 N N . GLY A 1 181 ? -1.553 3.093 14.888 1.00 79.69 181 GLY A N 1
ATOM 1408 C CA . GLY A 1 181 ? -1.377 3.490 16.289 1.00 79.69 181 GLY A CA 1
ATOM 1409 C C . GLY A 1 181 ? -1.205 2.321 17.270 1.00 79.69 181 GLY A C 1
ATOM 1410 O O . GLY A 1 181 ? -1.400 2.499 18.467 1.00 79.69 181 GLY A O 1
ATOM 1411 N N . ILE A 1 182 ? -0.863 1.128 16.771 1.00 79.25 182 ILE A N 1
ATOM 1412 C CA . ILE A 1 182 ? -0.716 -0.111 17.563 1.00 79.25 182 ILE A CA 1
ATOM 1413 C C . ILE A 1 182 ? 0.705 -0.259 18.122 1.00 79.25 182 ILE A C 1
ATOM 1415 O O . ILE A 1 182 ? 0.914 -0.878 19.165 1.00 79.25 182 ILE A O 1
ATOM 1419 N N . TYR A 1 183 ? 1.685 0.299 17.415 1.00 82.25 183 TYR A N 1
ATOM 1420 C CA . TYR A 1 183 ? 3.088 0.298 17.809 1.00 82.25 183 TYR A CA 1
ATOM 1421 C C . TYR A 1 183 ? 3.475 1.648 18.405 1.00 82.25 183 TYR A C 1
ATOM 1423 O O . TYR A 1 183 ? 3.180 2.697 17.818 1.00 82.25 183 TYR A O 1
ATOM 1431 N N . GLU A 1 184 ? 4.188 1.619 19.530 1.00 86.50 184 GLU A N 1
ATOM 1432 C CA . GLU A 1 184 ? 4.856 2.806 20.060 1.00 86.50 184 GLU A CA 1
ATOM 1433 C C . GLU A 1 184 ? 5.964 3.265 19.104 1.00 86.50 184 GLU A C 1
ATOM 1435 O O . GLU A 1 184 ? 6.472 2.488 18.296 1.00 86.50 184 GLU A O 1
ATOM 1440 N N . GLN A 1 185 ? 6.354 4.540 19.179 1.00 85.56 185 GLN A N 1
ATOM 1441 C CA . GLN A 1 185 ? 7.347 5.103 18.260 1.00 85.56 185 GLN A CA 1
ATOM 1442 C C . GLN A 1 185 ? 8.666 4.321 18.268 1.00 85.56 185 GLN A C 1
ATOM 1444 O O . GLN A 1 185 ? 9.157 3.954 17.209 1.00 85.56 185 GLN A O 1
ATOM 1449 N N . THR A 1 186 ? 9.183 3.990 19.447 1.00 87.75 186 THR A N 1
ATOM 1450 C CA . THR A 1 186 ? 10.418 3.212 19.611 1.00 87.75 186 THR A CA 1
ATOM 1451 C C . THR A 1 186 ? 10.320 1.820 18.992 1.00 87.75 186 THR A C 1
ATOM 1453 O O . THR A 1 186 ? 11.263 1.364 18.351 1.00 87.75 186 THR A O 1
ATOM 1456 N N . GLU A 1 187 ? 9.180 1.142 19.138 1.00 87.00 187 GLU A N 1
ATOM 1457 C CA . GLU A 1 187 ? 8.960 -0.170 18.527 1.00 87.00 187 GLU A CA 1
ATOM 1458 C C . GLU A 1 187 ? 8.896 -0.080 16.998 1.00 87.00 187 GLU A C 1
ATOM 1460 O O . GLU A 1 187 ? 9.452 -0.941 16.314 1.00 87.00 187 GLU A O 1
ATOM 1465 N N . ARG A 1 188 ? 8.251 0.967 16.455 1.00 88.25 188 ARG A N 1
ATOM 1466 C CA . ARG A 1 188 ? 8.246 1.231 15.006 1.00 88.25 188 ARG A CA 1
ATOM 1467 C C . ARG A 1 188 ? 9.662 1.458 14.497 1.00 88.25 188 ARG A C 1
ATOM 1469 O O . ARG A 1 188 ? 10.062 0.814 13.533 1.00 88.25 188 ARG A O 1
ATOM 1476 N N . ASP A 1 189 ? 10.425 2.309 15.179 1.00 88.00 189 ASP A N 1
ATOM 1477 C CA . ASP A 1 189 ? 11.796 2.638 14.798 1.00 88.00 189 ASP A CA 1
ATOM 1478 C C . ASP A 1 189 ? 12.681 1.383 14.816 1.00 88.00 189 ASP A C 1
ATOM 1480 O O . ASP A 1 189 ? 13.458 1.162 13.890 1.00 88.00 189 ASP A O 1
ATOM 1484 N N . ILE A 1 190 ? 12.549 0.515 15.825 1.00 88.75 190 ILE A N 1
ATOM 1485 C CA . ILE A 1 190 ? 13.285 -0.758 15.891 1.00 88.75 190 ILE A CA 1
ATOM 1486 C C . ILE A 1 190 ? 12.916 -1.667 14.714 1.00 88.75 190 ILE A C 1
ATOM 1488 O O . ILE A 1 190 ? 13.806 -2.245 14.085 1.00 88.75 190 ILE A O 1
ATOM 1492 N N . LEU A 1 191 ? 11.625 -1.796 14.406 1.00 90.06 191 LEU A N 1
ATOM 1493 C CA . LEU A 1 191 ? 11.136 -2.644 13.321 1.00 90.06 191 LEU A CA 1
ATOM 1494 C C . LEU A 1 191 ? 11.685 -2.174 11.965 1.00 90.06 191 LEU A C 1
ATOM 1496 O O . LEU A 1 191 ? 12.263 -2.978 11.230 1.00 90.06 191 LEU A O 1
ATOM 1500 N N . LEU A 1 192 ? 11.572 -0.876 11.667 1.00 90.44 192 LEU A N 1
ATOM 1501 C CA . LEU A 1 192 ? 12.049 -0.281 10.415 1.00 90.44 192 LEU A CA 1
ATOM 1502 C C . LEU A 1 192 ? 13.578 -0.369 10.295 1.00 90.44 192 LEU A C 1
ATOM 1504 O O . LEU A 1 192 ? 14.081 -0.895 9.304 1.00 90.44 192 LEU A O 1
ATOM 1508 N N . ASN A 1 193 ? 14.322 0.001 11.344 1.00 88.81 193 ASN A N 1
ATOM 1509 C CA . ASN A 1 193 ? 15.787 -0.116 11.365 1.00 88.81 193 ASN A CA 1
ATOM 1510 C C . ASN A 1 193 ? 16.272 -1.567 11.193 1.00 88.81 193 ASN A C 1
ATOM 1512 O O . ASN A 1 193 ? 17.356 -1.812 10.662 1.00 88.81 193 ASN A O 1
ATOM 1516 N N . THR A 1 194 ? 15.508 -2.554 11.671 1.00 90.62 194 THR A N 1
ATOM 1517 C CA . THR A 1 194 ? 15.859 -3.974 11.512 1.00 90.62 194 THR A CA 1
ATOM 1518 C C . THR A 1 194 ? 15.740 -4.407 10.051 1.00 90.62 194 THR A C 1
ATOM 1520 O O . THR A 1 194 ? 16.643 -5.078 9.543 1.00 90.62 194 THR A O 1
ATOM 1523 N N . LEU A 1 195 ? 14.689 -3.954 9.359 1.00 89.25 195 LEU A N 1
ATOM 1524 C CA . LEU A 1 195 ? 14.498 -4.182 7.925 1.00 89.25 195 LEU A CA 1
ATOM 1525 C C . LEU A 1 195 ? 15.564 -3.477 7.077 1.00 89.25 195 LEU A C 1
ATOM 1527 O O . LEU A 1 195 ? 16.102 -4.091 6.159 1.00 89.25 195 LEU A O 1
ATOM 1531 N N . GLU A 1 196 ? 15.940 -2.243 7.417 1.00 86.62 196 GLU A N 1
ATOM 1532 C CA . GLU A 1 196 ? 17.044 -1.525 6.754 1.00 86.62 196 GLU A CA 1
ATOM 1533 C C . GLU A 1 196 ? 18.399 -2.226 6.929 1.00 86.62 196 GLU A C 1
ATOM 1535 O O . GLU A 1 196 ? 19.280 -2.150 6.077 1.00 86.62 196 GLU A O 1
ATOM 1540 N N . ARG A 1 197 ? 18.574 -2.969 8.027 1.00 85.12 197 ARG A N 1
ATOM 1541 C CA . ARG A 1 197 ? 19.749 -3.825 8.261 1.00 85.12 197 ARG A CA 1
ATOM 1542 C C . ARG A 1 197 ? 19.609 -5.215 7.635 1.00 85.12 197 ARG A C 1
ATOM 1544 O O . ARG A 1 197 ? 20.414 -6.095 7.951 1.00 85.12 197 ARG A O 1
ATOM 1551 N N . LYS A 1 198 ? 18.601 -5.428 6.779 1.00 83.75 198 LYS A N 1
ATOM 1552 C CA . LYS A 1 198 ? 18.300 -6.688 6.076 1.00 83.75 198 LYS A CA 1
ATOM 1553 C C . LYS A 1 198 ? 18.016 -7.866 7.001 1.00 83.75 198 LYS A C 1
ATOM 1555 O O . LYS A 1 198 ? 18.282 -9.024 6.663 1.00 83.75 198 LYS A O 1
ATOM 1560 N N . LYS A 1 199 ? 17.488 -7.586 8.188 1.00 86.88 199 LYS A N 1
ATOM 1561 C CA . LYS A 1 199 ? 17.089 -8.600 9.163 1.00 86.88 199 LYS A CA 1
ATOM 1562 C C . LYS A 1 199 ? 15.570 -8.648 9.256 1.00 86.88 199 LYS A C 1
ATOM 1564 O O . LYS A 1 199 ? 14.890 -7.648 9.053 1.00 86.88 199 LYS A O 1
ATOM 1569 N N . MET A 1 200 ? 15.045 -9.824 9.583 1.00 90.44 200 MET A N 1
ATOM 1570 C CA . MET A 1 200 ? 13.627 -9.967 9.898 1.00 90.44 200 MET A CA 1
ATOM 1571 C C . MET A 1 200 ? 13.382 -9.503 11.339 1.00 90.44 200 MET A C 1
ATOM 1573 O O . MET A 1 200 ? 14.022 -10.042 12.244 1.00 90.44 200 MET A O 1
ATOM 1577 N N . PRO A 1 201 ? 12.504 -8.511 11.568 1.00 90.38 201 PRO A N 1
ATOM 1578 C CA . PRO A 1 201 ? 12.114 -8.114 12.913 1.00 90.38 201 PRO A CA 1
ATOM 1579 C C . PRO A 1 201 ? 11.219 -9.175 13.558 1.00 90.38 201 PRO A C 1
ATOM 1581 O O . PRO A 1 201 ? 10.463 -9.868 12.878 1.00 90.38 201 PRO A O 1
ATOM 1584 N N . GLU A 1 202 ? 11.270 -9.273 14.884 1.00 87.25 202 GLU A N 1
ATOM 1585 C CA . GLU A 1 202 ? 10.340 -10.108 15.642 1.00 87.25 202 GLU A CA 1
ATOM 1586 C C . GLU A 1 202 ? 8.999 -9.386 15.810 1.00 87.25 202 GLU A C 1
ATOM 1588 O O . GLU A 1 202 ? 8.922 -8.287 16.363 1.00 87.25 202 GLU A O 1
ATOM 1593 N N . ILE A 1 203 ? 7.923 -10.015 15.335 1.00 85.38 203 ILE A N 1
ATOM 1594 C CA . ILE A 1 203 ? 6.558 -9.505 15.474 1.00 85.38 203 ILE A CA 1
ATOM 1595 C C . ILE A 1 203 ? 5.861 -10.288 16.580 1.00 85.38 203 ILE A C 1
ATOM 1597 O O . ILE A 1 203 ? 5.605 -11.486 16.440 1.00 85.38 203 ILE A O 1
ATOM 1601 N N . ASN A 1 204 ? 5.534 -9.589 17.669 1.00 83.56 204 ASN A N 1
ATOM 1602 C CA . ASN A 1 204 ? 4.779 -10.143 18.790 1.00 83.56 204 ASN A CA 1
ATOM 1603 C C . ASN A 1 204 ? 3.463 -10.766 18.290 1.00 83.56 204 ASN A C 1
ATOM 1605 O O . ASN A 1 204 ? 2.730 -10.133 17.526 1.00 83.56 204 ASN A O 1
ATOM 1609 N N . GLU A 1 205 ? 3.147 -11.983 18.740 1.00 80.56 205 GLU A N 1
ATOM 1610 C CA . GLU A 1 205 ? 1.937 -12.712 18.344 1.00 80.56 205 GLU A CA 1
ATOM 1611 C C . GLU A 1 205 ? 0.660 -11.885 18.535 1.00 80.56 205 GLU A C 1
ATOM 1613 O O . GLU A 1 205 ? -0.205 -11.893 17.661 1.00 80.56 205 GLU A O 1
ATOM 1618 N N . GLY A 1 206 ? 0.577 -11.090 19.608 1.00 79.62 206 GLY A N 1
ATOM 1619 C CA . GLY A 1 206 ? -0.571 -10.216 19.879 1.00 79.62 206 GLY A CA 1
ATOM 1620 C C . GLY A 1 206 ? -0.741 -9.053 18.892 1.00 79.62 206 GLY A C 1
ATOM 1621 O O . GLY A 1 206 ? -1.789 -8.412 18.879 1.00 79.62 206 GL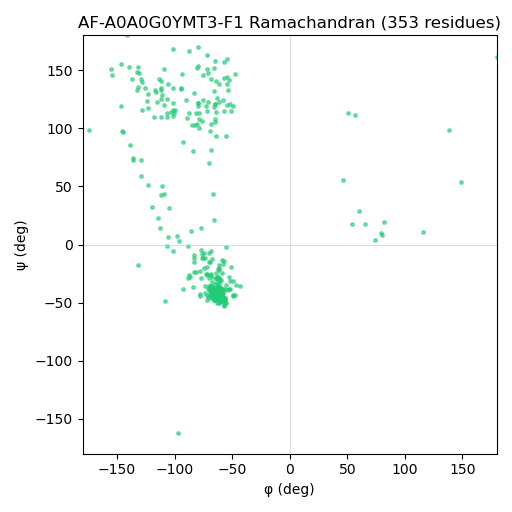Y A O 1
ATOM 1622 N N . LYS A 1 207 ? 0.271 -8.772 18.061 1.00 80.62 207 LYS A N 1
ATOM 1623 C CA . LYS A 1 207 ? 0.255 -7.726 17.027 1.00 80.62 207 LYS A CA 1
ATOM 1624 C C . LYS A 1 207 ? 0.143 -8.296 15.609 1.00 80.62 207 LYS A C 1
ATOM 1626 O O . LYS A 1 207 ? 0.052 -7.525 14.653 1.00 80.62 207 LYS A O 1
ATOM 1631 N N . ARG A 1 208 ? 0.097 -9.619 15.438 1.00 79.69 208 ARG A N 1
ATOM 1632 C CA . ARG A 1 208 ? -0.144 -10.235 14.124 1.00 79.69 208 ARG A CA 1
ATOM 1633 C C . ARG A 1 208 ? -1.574 -9.977 13.661 1.00 79.69 208 ARG A C 1
ATOM 1635 O O . ARG A 1 208 ? -2.496 -9.978 14.471 1.00 79.69 208 ARG A O 1
ATOM 1642 N N . ASN A 1 209 ? -1.759 -9.738 12.363 1.00 78.81 209 ASN A N 1
ATOM 1643 C CA . ASN A 1 209 ? -3.045 -9.368 11.749 1.00 78.81 209 ASN A CA 1
ATOM 1644 C C . ASN A 1 209 ? -3.733 -8.141 12.375 1.00 78.81 209 ASN A C 1
ATOM 1646 O O . ASN A 1 209 ? -4.928 -7.923 12.182 1.00 78.81 209 ASN A O 1
ATOM 1650 N N . SER A 1 210 ? -2.994 -7.326 13.128 1.00 76.00 210 SER A N 1
ATOM 1651 C CA . SER A 1 210 ? -3.555 -6.183 13.846 1.00 76.00 210 SER A CA 1
ATOM 1652 C C . SER A 1 210 ? -3.914 -5.008 12.922 1.00 76.00 210 SER A C 1
ATOM 1654 O O . SER A 1 210 ? -4.627 -4.097 13.331 1.00 76.00 210 SER A O 1
ATOM 1656 N N . HIS A 1 211 ? -3.476 -5.052 11.658 1.00 76.38 211 HIS A N 1
ATOM 1657 C CA . HIS A 1 211 ? -3.659 -4.007 10.651 1.00 76.38 211 HIS A CA 1
ATOM 1658 C C . HIS A 1 211 ? -4.617 -4.469 9.534 1.00 76.38 211 HIS A C 1
ATOM 1660 O O . HIS A 1 211 ? -4.395 -4.228 8.347 1.00 76.38 211 HIS A O 1
ATOM 1666 N N . SER A 1 212 ? -5.724 -5.131 9.893 1.00 69.75 212 SER A N 1
ATOM 1667 C CA . SER A 1 212 ? -6.811 -5.401 8.944 1.00 69.75 212 SER A CA 1
ATOM 1668 C C . SER A 1 212 ? -7.453 -4.077 8.499 1.00 69.75 212 SER A C 1
ATOM 1670 O O . SER A 1 212 ? -7.965 -3.334 9.339 1.00 69.75 212 SER A O 1
ATOM 1672 N N . GLY A 1 213 ? -7.445 -3.772 7.199 1.00 80.00 213 GLY A N 1
ATOM 1673 C CA . GLY A 1 213 ? -7.958 -2.494 6.671 1.00 80.00 213 GLY A CA 1
ATOM 1674 C C . GLY A 1 213 ? -6.904 -1.599 6.013 1.00 80.00 213 GLY A C 1
ATOM 1675 O O . GLY A 1 213 ? -7.205 -0.455 5.681 1.00 80.00 213 GLY A O 1
ATOM 1676 N N . PHE A 1 214 ? -5.698 -2.118 5.783 1.00 89.50 214 PHE A N 1
ATOM 1677 C CA . PHE A 1 214 ? -4.654 -1.436 5.023 1.00 89.50 214 PHE A CA 1
ATOM 1678 C C . PHE A 1 214 ? -4.397 -2.147 3.693 1.00 89.50 214 PHE A C 1
ATOM 1680 O O . PHE A 1 214 ? -4.310 -3.378 3.636 1.00 89.50 214 PHE A O 1
ATOM 1687 N N . ILE A 1 215 ? -4.295 -1.359 2.624 1.00 92.00 215 ILE A N 1
ATOM 1688 C CA . ILE A 1 215 ? -3.972 -1.829 1.275 1.00 92.00 215 ILE A CA 1
ATOM 1689 C C . ILE A 1 215 ? -2.775 -1.033 0.764 1.00 92.00 215 ILE A C 1
ATOM 1691 O O . ILE A 1 215 ? -2.758 0.190 0.868 1.00 92.00 215 ILE A O 1
ATOM 1695 N N . VAL A 1 216 ? -1.805 -1.720 0.174 1.00 94.56 216 VAL A N 1
ATOM 1696 C CA . VAL A 1 216 ? -0.685 -1.120 -0.555 1.00 94.56 216 VAL A CA 1
ATOM 1697 C C . VAL A 1 216 ? -0.857 -1.449 -2.034 1.00 94.56 216 VAL A C 1
ATOM 1699 O O . VAL A 1 216 ? -1.050 -2.611 -2.378 1.00 94.56 216 VAL A O 1
ATOM 1702 N N . ILE A 1 217 ? -0.807 -0.451 -2.911 1.00 94.00 217 ILE A N 1
ATOM 1703 C CA . ILE A 1 217 ? -0.845 -0.627 -4.369 1.00 94.00 217 ILE A CA 1
ATOM 1704 C C . ILE A 1 217 ? 0.467 -0.081 -4.913 1.00 94.00 217 ILE A C 1
ATOM 1706 O O . ILE A 1 217 ? 0.672 1.123 -4.851 1.00 94.00 217 ILE A O 1
ATOM 1710 N N . ALA A 1 218 ? 1.354 -0.943 -5.403 1.00 91.62 218 ALA A N 1
ATOM 1711 C CA . ALA A 1 218 ? 2.625 -0.534 -5.986 1.00 91.62 218 ALA A CA 1
ATOM 1712 C C . ALA A 1 218 ? 2.568 -0.551 -7.515 1.00 91.62 218 ALA A C 1
ATOM 1714 O O . ALA A 1 218 ? 2.308 -1.591 -8.109 1.00 91.62 218 ALA A O 1
ATOM 1715 N N . GLU A 1 219 ? 2.836 0.589 -8.138 1.00 90.94 219 GLU A N 1
ATOM 1716 C CA . GLU A 1 219 ? 2.916 0.796 -9.582 1.00 90.94 219 GLU A CA 1
ATOM 1717 C C . GLU A 1 219 ? 4.389 0.966 -9.968 1.00 90.94 219 GLU A C 1
ATOM 1719 O O . GLU A 1 219 ? 5.015 1.944 -9.560 1.00 90.94 219 GLU A O 1
ATOM 1724 N N . THR A 1 220 ? 4.964 0.021 -10.713 1.00 87.50 220 THR A N 1
ATOM 1725 C CA . THR A 1 220 ? 6.403 0.038 -11.032 1.00 87.50 220 THR A CA 1
ATOM 1726 C C . THR A 1 220 ? 6.730 -0.717 -12.316 1.00 87.50 220 THR A C 1
ATOM 1728 O O . THR A 1 220 ? 6.049 -1.673 -12.690 1.00 87.50 220 THR A O 1
ATOM 1731 N N . ASP A 1 221 ? 7.790 -0.299 -12.994 1.00 82.00 221 ASP A N 1
ATOM 1732 C CA . ASP A 1 221 ? 8.426 -1.019 -14.098 1.00 82.00 221 ASP A CA 1
ATOM 1733 C C . ASP A 1 221 ? 9.763 -1.664 -13.692 1.00 82.00 221 ASP A C 1
ATOM 1735 O O . ASP A 1 221 ? 10.461 -2.217 -14.540 1.00 82.00 221 ASP A O 1
ATOM 1739 N N . ALA A 1 222 ? 10.120 -1.627 -12.405 1.00 72.50 222 ALA A N 1
ATOM 1740 C CA . ALA A 1 222 ? 11.399 -2.117 -11.916 1.00 72.50 222 ALA A CA 1
ATOM 1741 C C . ALA A 1 222 ? 11.470 -3.652 -11.862 1.00 72.50 222 ALA A C 1
ATOM 1743 O O . ALA A 1 222 ? 10.527 -4.338 -11.466 1.00 72.50 222 ALA A O 1
ATOM 1744 N N . ASP A 1 223 ? 12.663 -4.191 -12.121 1.00 67.62 223 ASP A N 1
ATOM 1745 C CA . ASP A 1 223 ? 12.966 -5.630 -12.047 1.00 67.62 223 ASP A CA 1
ATOM 1746 C C . ASP A 1 223 ? 13.137 -6.151 -10.596 1.00 67.62 223 ASP A C 1
ATOM 1748 O O . ASP A 1 223 ? 13.643 -7.252 -10.366 1.00 67.62 223 ASP A O 1
ATOM 1752 N N . PHE A 1 224 ? 12.723 -5.364 -9.594 1.00 71.12 224 PHE A N 1
ATOM 1753 C CA . PHE A 1 224 ? 12.840 -5.644 -8.155 1.00 71.12 224 PHE A CA 1
ATOM 1754 C C . PHE A 1 224 ? 14.228 -6.151 -7.712 1.00 71.12 224 PHE A C 1
ATOM 1756 O O . PHE A 1 224 ? 14.325 -7.217 -7.087 1.00 71.12 224 PHE A O 1
ATOM 1763 N N . PRO A 1 225 ? 15.323 -5.422 -7.999 1.00 63.31 225 PRO A N 1
ATOM 1764 C CA . PRO A 1 225 ? 16.637 -5.841 -7.545 1.00 63.31 225 PRO A CA 1
ATOM 1765 C C . PRO A 1 225 ? 16.681 -5.883 -6.013 1.00 63.31 225 PRO A C 1
ATOM 1767 O O . PRO A 1 225 ? 16.191 -4.990 -5.320 1.00 63.31 225 PRO A O 1
ATOM 1770 N N . ASN A 1 226 ? 17.311 -6.926 -5.475 1.00 61.25 226 ASN A N 1
ATOM 1771 C CA . ASN A 1 226 ? 17.749 -6.916 -4.086 1.00 61.25 226 ASN A CA 1
ATOM 1772 C C . ASN A 1 226 ? 18.811 -5.824 -3.953 1.00 61.25 226 ASN A C 1
ATOM 1774 O O . ASN A 1 226 ? 19.934 -6.010 -4.425 1.00 61.25 226 ASN A O 1
ATOM 1778 N N . SER A 1 227 ? 18.468 -4.690 -3.346 1.00 63.97 227 SER A N 1
ATOM 1779 C CA . SER A 1 227 ? 19.415 -3.587 -3.245 1.00 63.97 227 SER A CA 1
ATOM 1780 C C . SER A 1 227 ? 20.425 -3.802 -2.124 1.00 63.97 227 SER A C 1
ATOM 1782 O O . SER A 1 227 ? 20.308 -4.701 -1.276 1.00 63.97 227 SER A O 1
ATOM 1784 N N . GLU A 1 228 ? 21.451 -2.953 -2.080 1.00 60.88 228 GLU A N 1
ATOM 1785 C CA . GLU A 1 228 ? 22.367 -2.901 -0.943 1.00 60.88 228 GLU A CA 1
ATOM 1786 C C . GLU A 1 228 ? 21.658 -2.525 0.365 1.00 60.88 228 GLU A C 1
ATOM 1788 O O . GLU A 1 228 ? 22.176 -2.850 1.435 1.00 60.88 228 GLU A O 1
ATOM 1793 N N . ARG A 1 229 ? 20.450 -1.952 0.295 1.00 66.75 229 ARG A N 1
ATOM 1794 C CA . ARG A 1 229 ? 19.758 -1.354 1.438 1.00 66.75 229 ARG A CA 1
ATOM 1795 C C . ARG A 1 229 ? 18.570 -2.165 1.929 1.00 66.75 229 ARG A C 1
ATOM 1797 O O . ARG A 1 229 ? 18.501 -2.444 3.116 1.00 66.75 229 ARG A O 1
ATOM 1804 N N . ILE A 1 230 ? 17.671 -2.601 1.050 1.00 77.56 230 ILE A N 1
ATOM 1805 C CA . ILE A 1 230 ? 16.412 -3.247 1.452 1.00 77.56 230 ILE A CA 1
ATOM 1806 C C . ILE A 1 230 ? 16.122 -4.465 0.578 1.00 77.56 230 ILE A C 1
ATOM 1808 O O . ILE A 1 230 ? 16.341 -4.463 -0.632 1.00 77.56 230 ILE A O 1
ATOM 1812 N N . TYR A 1 231 ? 15.570 -5.509 1.200 1.00 85.38 231 TYR A N 1
ATOM 1813 C CA . TYR A 1 231 ? 15.004 -6.652 0.491 1.00 85.38 231 TYR A CA 1
ATOM 1814 C C . TYR A 1 231 ? 13.474 -6.547 0.457 1.00 85.38 231 TYR A C 1
ATOM 1816 O O . TYR A 1 231 ? 12.836 -6.728 1.499 1.00 85.38 231 TYR A O 1
ATOM 1824 N N . PRO A 1 232 ? 12.856 -6.304 -0.720 1.00 87.19 232 PRO A N 1
ATOM 1825 C CA . PRO A 1 232 ? 11.404 -6.148 -0.844 1.00 87.19 232 PRO A CA 1
ATOM 1826 C C . PRO A 1 232 ? 10.616 -7.304 -0.218 1.00 87.19 232 PRO A C 1
ATOM 1828 O O . PRO A 1 232 ? 9.614 -7.087 0.458 1.00 87.19 232 PRO A O 1
ATOM 1831 N N . VAL A 1 233 ? 11.114 -8.536 -0.367 1.00 89.81 233 VAL A N 1
AT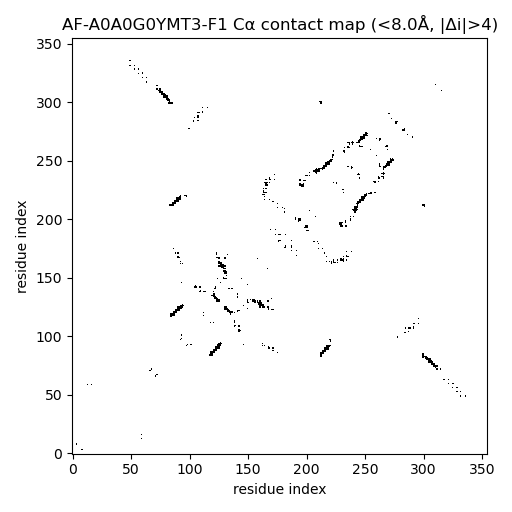OM 1832 C CA . VAL A 1 233 ? 10.502 -9.746 0.204 1.00 89.81 233 VAL A CA 1
ATOM 1833 C C . VAL A 1 233 ? 10.397 -9.680 1.732 1.00 89.81 233 VAL A C 1
ATOM 1835 O O . VAL A 1 233 ? 9.397 -10.129 2.287 1.00 89.81 233 VAL A O 1
ATOM 1838 N N . GLN A 1 234 ? 11.381 -9.102 2.430 1.00 91.12 234 GLN A N 1
ATOM 1839 C CA . GLN A 1 234 ? 11.340 -8.971 3.893 1.00 91.12 234 GLN A CA 1
ATOM 1840 C C . GLN A 1 234 ? 10.242 -7.999 4.326 1.00 91.12 234 GLN A C 1
ATOM 1842 O O . GLN A 1 234 ? 9.457 -8.310 5.222 1.00 91.12 234 GLN A O 1
ATOM 1847 N N . VAL A 1 235 ? 10.132 -6.862 3.634 1.00 92.56 235 VAL A N 1
ATOM 1848 C CA . VAL A 1 235 ? 9.078 -5.872 3.891 1.00 92.56 235 VAL A CA 1
ATOM 1849 C C . VAL A 1 235 ? 7.697 -6.481 3.631 1.00 92.56 235 VAL A C 1
ATOM 1851 O O . VAL A 1 235 ? 6.812 -6.376 4.476 1.00 92.56 235 VAL A O 1
ATOM 1854 N N . LEU A 1 236 ? 7.527 -7.199 2.515 1.00 93.88 236 LEU A N 1
ATOM 1855 C CA . LEU A 1 236 ? 6.284 -7.910 2.189 1.00 93.88 236 LEU A CA 1
ATOM 1856 C C . LEU A 1 236 ? 5.942 -8.998 3.218 1.00 93.88 236 LEU A C 1
ATOM 1858 O O . LEU A 1 236 ? 4.778 -9.172 3.571 1.00 93.88 236 LEU A O 1
ATOM 1862 N N . THR A 1 237 ? 6.948 -9.698 3.748 1.00 93.81 237 THR A N 1
ATOM 1863 C CA . THR A 1 237 ? 6.751 -10.711 4.797 1.00 93.81 237 THR A CA 1
ATOM 1864 C C . THR A 1 237 ? 6.222 -10.076 6.083 1.00 93.81 237 THR A C 1
ATOM 1866 O O . THR A 1 237 ? 5.287 -10.603 6.686 1.00 93.81 237 THR A O 1
ATOM 1869 N N . VAL A 1 238 ? 6.763 -8.919 6.474 1.00 93.06 238 VAL A N 1
ATOM 1870 C CA . VAL A 1 238 ? 6.251 -8.140 7.610 1.00 93.06 238 VAL A CA 1
ATOM 1871 C C . VAL A 1 238 ? 4.835 -7.633 7.333 1.00 93.06 238 VAL A C 1
ATOM 1873 O O . VAL A 1 238 ? 3.962 -7.778 8.185 1.00 93.06 238 VAL A O 1
ATOM 1876 N N . MET A 1 239 ? 4.569 -7.108 6.132 1.00 94.31 239 MET A N 1
ATOM 1877 C CA . MET A 1 239 ? 3.227 -6.668 5.734 1.00 94.31 239 MET A CA 1
ATOM 18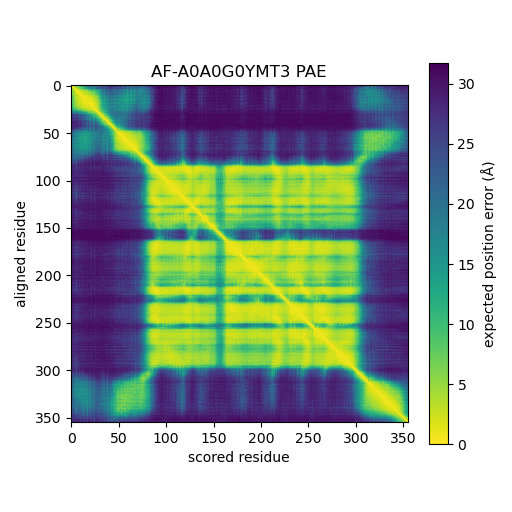78 C C . MET A 1 239 ? 2.197 -7.794 5.866 1.00 94.31 239 MET A C 1
ATOM 1880 O O . MET A 1 239 ? 1.150 -7.598 6.485 1.00 94.31 239 MET A O 1
ATOM 1884 N N . ARG A 1 240 ? 2.533 -8.995 5.383 1.00 93.00 240 ARG A N 1
ATOM 1885 C CA . ARG A 1 240 ? 1.717 -10.199 5.564 1.00 93.00 240 ARG A CA 1
ATOM 1886 C C . ARG A 1 240 ? 1.444 -10.483 7.037 1.00 93.00 240 ARG A C 1
ATOM 1888 O O . ARG A 1 240 ? 0.296 -10.706 7.404 1.00 93.00 240 ARG A O 1
ATOM 1895 N N . GLU A 1 241 ? 2.472 -10.500 7.884 1.00 90.25 241 GLU A N 1
ATOM 1896 C CA . GLU A 1 241 ? 2.303 -10.813 9.310 1.00 90.25 241 GLU A CA 1
ATOM 1897 C C . GLU A 1 241 ? 1.431 -9.793 10.049 1.00 90.25 241 GLU A C 1
ATOM 1899 O O . GLU A 1 241 ? 0.737 -10.147 11.003 1.00 90.25 241 GLU A O 1
ATOM 1904 N N . LEU A 1 242 ? 1.409 -8.545 9.583 1.00 89.06 242 LEU A N 1
ATOM 1905 C CA . LEU A 1 242 ? 0.540 -7.494 10.107 1.00 89.06 242 LEU A CA 1
ATOM 1906 C C . LEU A 1 242 ? -0.882 -7.527 9.520 1.00 89.06 242 LEU A C 1
ATOM 1908 O O . LEU A 1 242 ? -1.761 -6.843 10.046 1.00 89.06 242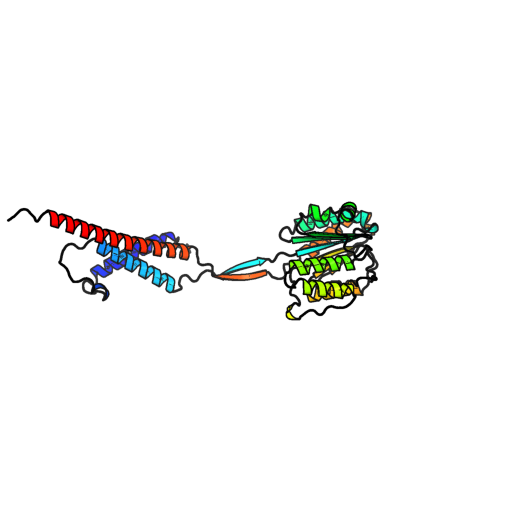 LEU A O 1
ATOM 1912 N N . GLY A 1 243 ? -1.142 -8.346 8.497 1.00 87.75 243 GLY A N 1
ATOM 1913 C CA . GLY A 1 243 ? -2.438 -8.443 7.814 1.00 87.75 243 GLY A CA 1
ATOM 1914 C C . GLY A 1 243 ? -2.671 -7.363 6.749 1.00 87.75 243 GLY A C 1
ATOM 1915 O O . GLY A 1 243 ? -3.818 -7.099 6.382 1.00 87.75 243 GLY A O 1
ATOM 1916 N N . ILE A 1 244 ? -1.599 -6.729 6.268 1.00 91.50 244 ILE A N 1
ATOM 1917 C CA . ILE A 1 244 ? -1.620 -5.714 5.209 1.00 91.50 244 ILE A CA 1
ATOM 1918 C C . ILE A 1 244 ? -1.636 -6.429 3.858 1.00 91.50 244 ILE A C 1
ATOM 1920 O O . ILE A 1 244 ? -0.803 -7.302 3.622 1.00 91.50 244 ILE A O 1
ATOM 1924 N N . ARG A 1 245 ? -2.555 -6.045 2.963 1.00 91.94 245 ARG A N 1
ATOM 1925 C CA . ARG A 1 245 ? -2.632 -6.601 1.601 1.00 91.94 245 ARG A CA 1
ATOM 1926 C C . ARG A 1 245 ? -1.866 -5.732 0.620 1.00 91.94 245 ARG A C 1
ATOM 1928 O O . ARG A 1 245 ? -2.074 -4.520 0.599 1.00 91.94 245 ARG A O 1
ATOM 1935 N N . THR A 1 246 ? -1.080 -6.353 -0.248 1.00 93.25 246 THR A N 1
ATOM 1936 C CA . THR A 1 246 ? -0.245 -5.637 -1.212 1.00 93.25 246 THR A CA 1
ATOM 1937 C C . THR A 1 246 ? -0.553 -6.072 -2.640 1.00 93.25 246 THR A C 1
ATOM 1939 O O . THR A 1 246 ? -0.565 -7.259 -2.943 1.00 93.25 246 THR A O 1
ATOM 1942 N N . TYR A 1 247 ? -0.797 -5.114 -3.530 1.00 93.62 247 TYR A N 1
ATOM 1943 C CA . TYR A 1 247 ? -1.096 -5.326 -4.945 1.00 93.62 247 TYR A CA 1
ATOM 1944 C C . TYR A 1 247 ? -0.019 -4.688 -5.795 1.00 93.62 247 TYR A C 1
ATOM 1946 O O . TYR A 1 247 ? 0.337 -3.539 -5.548 1.00 93.62 247 TYR A O 1
ATOM 1954 N N . PHE A 1 248 ? 0.486 -5.410 -6.789 1.00 91.94 248 PHE A N 1
ATOM 1955 C CA . PHE A 1 248 ? 1.515 -4.896 -7.693 1.00 91.94 248 PHE A CA 1
ATOM 1956 C C . PHE A 1 248 ? 0.948 -4.710 -9.093 1.00 91.94 248 PHE A C 1
ATOM 1958 O O . PHE A 1 248 ? 0.304 -5.604 -9.628 1.00 91.94 248 PHE A O 1
ATOM 1965 N N . MET A 1 249 ? 1.222 -3.563 -9.692 1.00 90.75 249 MET A N 1
ATOM 1966 C CA . MET A 1 249 ? 0.993 -3.257 -11.095 1.00 90.75 249 MET A CA 1
ATOM 1967 C C . MET A 1 249 ? 2.358 -3.109 -11.748 1.00 90.75 249 MET A C 1
ATOM 1969 O O . MET A 1 249 ? 3.096 -2.172 -11.443 1.00 90.75 249 MET A O 1
ATOM 1973 N N . ILE A 1 250 ? 2.704 -4.082 -12.584 1.00 88.12 250 ILE A N 1
ATOM 1974 C CA . ILE A 1 250 ? 4.060 -4.288 -13.072 1.00 88.12 250 ILE A CA 1
ATOM 1975 C C . ILE A 1 250 ? 4.096 -4.052 -14.579 1.00 88.12 250 ILE A C 1
ATOM 1977 O O . ILE A 1 250 ? 3.404 -4.736 -15.334 1.00 88.12 250 ILE A O 1
ATOM 1981 N N . PHE A 1 251 ? 4.941 -3.117 -15.008 1.00 84.56 251 PHE A N 1
ATOM 1982 C CA . PHE A 1 251 ? 5.149 -2.749 -16.414 1.00 84.56 251 PHE A CA 1
ATOM 1983 C C . PHE A 1 251 ? 6.473 -3.302 -16.971 1.00 84.56 251 PHE A C 1
ATOM 1985 O O . PHE A 1 251 ? 7.100 -2.708 -17.843 1.00 84.56 251 PHE A O 1
ATOM 1992 N N . THR A 1 252 ? 6.911 -4.457 -16.473 1.00 76.75 252 THR A N 1
ATOM 1993 C CA . THR A 1 252 ? 8.066 -5.213 -16.981 1.00 76.75 252 THR A CA 1
ATOM 1994 C C . THR A 1 252 ? 7.687 -6.683 -17.155 1.00 76.75 252 THR A C 1
ATOM 1996 O O . THR A 1 252 ? 6.787 -7.203 -16.493 1.00 76.75 252 THR A O 1
ATOM 1999 N N . LYS A 1 253 ? 8.370 -7.367 -18.080 1.00 64.00 253 LYS A N 1
ATOM 2000 C CA . LYS A 1 253 ? 8.219 -8.817 -18.296 1.00 64.00 253 LYS A CA 1
ATOM 2001 C C . LYS A 1 253 ? 9.063 -9.645 -17.328 1.00 64.00 253 LYS A C 1
ATOM 2003 O O . LYS A 1 253 ? 8.824 -10.843 -17.202 1.00 64.00 253 LYS A O 1
ATOM 2008 N N . ASN A 1 254 ? 10.026 -9.021 -16.655 1.00 66.88 254 ASN A N 1
ATOM 2009 C CA . ASN A 1 254 ? 10.933 -9.690 -15.740 1.00 66.88 254 ASN A CA 1
ATOM 2010 C C . ASN A 1 254 ? 10.550 -9.317 -14.311 1.00 66.88 254 ASN A C 1
ATOM 2012 O O . ASN A 1 254 ? 10.722 -8.188 -13.872 1.00 66.88 254 ASN A O 1
ATOM 2016 N N . SER A 1 255 ? 10.009 -10.269 -13.560 1.00 65.94 255 SER A N 1
ATOM 2017 C CA . SER A 1 255 ? 9.789 -10.087 -12.127 1.00 65.94 255 SER A CA 1
ATOM 2018 C C . SER A 1 255 ? 10.298 -11.305 -11.376 1.00 65.94 255 SER A C 1
ATOM 2020 O O . SER A 1 255 ? 9.988 -12.427 -11.777 1.00 65.94 255 SER A O 1
ATOM 2022 N N . PRO A 1 256 ? 11.073 -11.129 -10.292 1.00 73.50 256 PRO A N 1
ATOM 2023 C CA . PRO A 1 256 ? 11.573 -12.259 -9.529 1.00 73.50 256 PRO A CA 1
ATOM 2024 C C . PRO A 1 256 ? 10.415 -13.054 -8.915 1.00 73.50 256 PRO A C 1
ATOM 2026 O O . PRO A 1 256 ? 9.622 -12.509 -8.143 1.00 73.50 256 PRO A O 1
ATOM 2029 N N . ASP A 1 257 ? 10.369 -14.366 -9.162 1.00 80.12 257 ASP A N 1
ATOM 2030 C CA . ASP A 1 257 ? 9.344 -15.275 -8.616 1.00 80.12 257 ASP A CA 1
ATOM 2031 C C . ASP A 1 257 ? 9.193 -15.187 -7.090 1.00 80.12 257 ASP A C 1
ATOM 2033 O O . ASP A 1 257 ? 8.137 -15.500 -6.539 1.00 80.12 257 ASP A O 1
ATOM 2037 N N . ALA A 1 258 ? 10.261 -14.818 -6.379 1.00 84.25 258 ALA A N 1
ATOM 2038 C CA . ALA A 1 258 ? 10.244 -14.650 -4.929 1.00 84.25 258 ALA A CA 1
ATOM 2039 C C . ALA A 1 258 ? 9.405 -13.439 -4.492 1.00 84.25 258 ALA A C 1
ATOM 2041 O O . ALA A 1 258 ? 8.666 -13.527 -3.515 1.00 84.25 258 ALA A O 1
ATOM 2042 N N . VAL A 1 259 ? 9.483 -12.330 -5.231 1.00 85.25 259 VAL A N 1
ATOM 2043 C CA . VAL A 1 259 ? 8.720 -11.109 -4.942 1.00 85.25 259 VAL A CA 1
ATOM 2044 C C . VAL A 1 259 ? 7.248 -11.333 -5.257 1.00 85.25 259 VAL A C 1
ATOM 2046 O O . VAL A 1 259 ? 6.401 -11.048 -4.418 1.00 85.25 259 VAL A O 1
ATOM 2049 N N . ILE A 1 260 ? 6.944 -11.936 -6.410 1.00 87.12 260 ILE A N 1
ATOM 2050 C CA . ILE A 1 260 ? 5.565 -12.266 -6.795 1.00 87.12 260 ILE A CA 1
ATOM 2051 C C . ILE A 1 260 ? 4.906 -13.192 -5.767 1.00 87.12 260 ILE A C 1
ATOM 2053 O O . ILE A 1 260 ? 3.777 -12.952 -5.341 1.00 87.12 260 ILE A O 1
ATOM 2057 N N . ARG A 1 261 ? 5.623 -14.223 -5.302 1.00 90.31 261 ARG A N 1
ATOM 2058 C CA . ARG A 1 261 ? 5.128 -15.089 -4.222 1.00 90.31 261 ARG A CA 1
ATOM 2059 C C . ARG A 1 261 ? 4.869 -14.310 -2.936 1.00 90.31 261 ARG A C 1
ATOM 2061 O O . ARG A 1 261 ? 3.788 -14.437 -2.376 1.00 90.31 261 ARG A O 1
ATOM 2068 N N . ALA A 1 262 ? 5.803 -13.456 -2.522 1.00 91.06 262 ALA A N 1
ATOM 2069 C CA . ALA A 1 262 ? 5.639 -12.648 -1.318 1.00 91.06 262 ALA A CA 1
ATOM 2070 C C . ALA A 1 262 ? 4.430 -11.697 -1.401 1.00 91.06 262 ALA A C 1
ATOM 2072 O O . ALA A 1 262 ? 3.730 -11.526 -0.408 1.00 91.06 262 ALA A O 1
ATOM 2073 N N . VAL A 1 263 ? 4.141 -11.124 -2.577 1.00 91.88 263 VAL A N 1
ATOM 2074 C CA . VAL A 1 263 ? 2.933 -10.312 -2.817 1.00 91.88 263 VAL A CA 1
ATOM 2075 C C . VAL A 1 263 ? 1.672 -11.146 -2.617 1.00 91.88 263 VAL A C 1
ATOM 2077 O O . VAL A 1 263 ? 0.794 -10.750 -1.851 1.00 91.88 263 VAL A O 1
ATOM 2080 N N . ARG A 1 264 ? 1.586 -12.324 -3.241 1.00 91.19 264 ARG A N 1
ATOM 2081 C CA . ARG A 1 264 ? 0.425 -13.218 -3.091 1.00 91.19 264 ARG A CA 1
ATOM 2082 C C . ARG A 1 264 ? 0.229 -13.678 -1.649 1.00 91.19 264 ARG A C 1
ATOM 2084 O O . ARG A 1 264 ? -0.907 -13.753 -1.185 1.00 91.19 264 ARG A O 1
ATOM 2091 N N . ASP A 1 265 ? 1.317 -13.908 -0.918 1.00 92.75 265 ASP A N 1
ATOM 2092 C CA . ASP A 1 265 ? 1.268 -14.303 0.490 1.00 92.75 265 ASP A CA 1
ATOM 2093 C C . ASP A 1 265 ? 0.647 -13.219 1.387 1.00 92.75 265 ASP A C 1
ATOM 2095 O O . ASP A 1 265 ? 0.078 -13.554 2.424 1.00 92.75 265 ASP A O 1
ATOM 2099 N N . THR A 1 266 ? 0.674 -11.939 0.987 1.00 91.12 266 THR A N 1
ATOM 2100 C CA . THR A 1 266 ? -0.065 -10.862 1.684 1.00 91.12 266 THR A CA 1
ATOM 2101 C C . THR A 1 266 ? -1.591 -10.954 1.517 1.00 91.12 266 THR A C 1
ATOM 2103 O O . THR A 1 266 ? -2.334 -10.190 2.131 1.00 91.12 266 THR A O 1
ATOM 2106 N N . GLY A 1 267 ? -2.088 -11.861 0.669 1.00 88.38 267 GLY A N 1
ATOM 2107 C CA . GLY A 1 267 ? -3.489 -11.919 0.246 1.00 88.38 267 GLY A CA 1
ATOM 2108 C C . GLY A 1 267 ? -3.846 -10.908 -0.849 1.00 88.38 267 GLY A C 1
ATOM 2109 O O . GLY A 1 267 ? -5.030 -10.710 -1.135 1.00 88.38 267 GLY A O 1
ATOM 2110 N N . GLY A 1 268 ? -2.843 -10.247 -1.431 1.00 90.44 268 GLY A N 1
ATOM 2111 C CA . GLY A 1 268 ? -2.990 -9.408 -2.612 1.00 90.44 268 GLY A CA 1
ATOM 2112 C C . GLY A 1 268 ? -2.631 -10.135 -3.910 1.00 90.44 268 GLY A C 1
ATOM 2113 O O . GLY A 1 268 ? -2.648 -11.365 -3.975 1.00 90.44 268 GLY A O 1
ATOM 2114 N N . LYS A 1 269 ? -2.382 -9.367 -4.975 1.00 91.50 269 LYS A N 1
ATOM 2115 C CA . LYS A 1 269 ? -2.234 -9.889 -6.341 1.00 91.50 269 LYS A CA 1
ATOM 2116 C C . LYS A 1 269 ? -1.381 -8.966 -7.204 1.00 91.50 269 LYS A C 1
ATOM 2118 O O . LYS A 1 269 ? -1.444 -7.745 -7.070 1.00 91.50 269 LYS A O 1
ATOM 2123 N N . GLU A 1 270 ? -0.620 -9.558 -8.106 1.00 90.00 270 GLU A N 1
ATOM 2124 C CA . GLU A 1 270 ? 0.115 -8.872 -9.158 1.00 90.00 270 GLU A CA 1
ATOM 2125 C C . GLU A 1 270 ? -0.681 -8.793 -10.472 1.00 90.00 270 GLU A C 1
ATOM 2127 O O . GLU A 1 270 ? -1.427 -9.705 -10.837 1.00 90.00 270 GLU A O 1
ATOM 2132 N N . TYR A 1 271 ? -0.481 -7.704 -11.202 1.00 90.06 271 TYR A N 1
ATOM 2133 C CA . TYR A 1 271 ? -1.036 -7.448 -12.521 1.00 90.06 271 TYR A CA 1
ATOM 2134 C C . TYR A 1 271 ? 0.110 -7.057 -13.443 1.00 90.06 271 TYR A C 1
ATOM 2136 O O . TYR A 1 271 ? 0.761 -6.036 -13.231 1.00 90.06 271 TYR A O 1
ATOM 2144 N N . PHE A 1 272 ? 0.357 -7.879 -14.456 1.00 88.38 272 PHE A N 1
ATOM 2145 C CA . PHE A 1 272 ? 1.337 -7.585 -15.492 1.00 88.38 272 PHE A CA 1
ATOM 2146 C C . PHE A 1 272 ? 0.654 -6.829 -16.618 1.00 88.38 272 PHE A C 1
ATOM 2148 O O . PHE A 1 272 ? -0.327 -7.324 -17.169 1.00 88.38 272 PHE A O 1
ATOM 2155 N N . ILE A 1 273 ? 1.187 -5.659 -16.947 1.00 87.31 273 ILE A N 1
ATOM 2156 C CA . ILE A 1 273 ? 0.672 -4.807 -18.014 1.00 87.31 273 ILE A CA 1
ATOM 2157 C C . ILE A 1 273 ? 1.704 -4.789 -19.130 1.00 87.31 273 ILE A C 1
ATOM 2159 O O . ILE A 1 273 ? 2.876 -4.489 -18.896 1.00 87.31 273 ILE A O 1
ATOM 2163 N N . ASP A 1 274 ? 1.279 -5.129 -20.349 1.00 85.19 274 ASP A N 1
ATOM 2164 C CA . ASP A 1 274 ? 2.188 -5.181 -21.495 1.00 85.19 274 ASP A CA 1
ATOM 2165 C C . ASP A 1 274 ? 2.716 -3.769 -21.821 1.00 85.19 274 ASP A C 1
ATOM 2167 O O . ASP A 1 274 ? 1.930 -2.895 -22.205 1.00 85.19 274 ASP A O 1
ATOM 2171 N N . PRO A 1 275 ? 4.041 -3.528 -21.750 1.00 78.00 275 PRO A N 1
ATOM 2172 C CA . PRO A 1 275 ? 4.622 -2.220 -22.053 1.00 78.00 275 PRO A CA 1
ATOM 2173 C C . PRO A 1 275 ? 4.319 -1.742 -23.477 1.00 78.00 275 PRO A C 1
ATOM 2175 O O . PRO A 1 275 ? 4.282 -0.541 -23.743 1.00 78.00 275 PRO A O 1
ATOM 2178 N N . ALA A 1 276 ? 4.042 -2.661 -24.411 1.00 84.00 276 ALA A N 1
ATOM 2179 C CA . ALA A 1 276 ? 3.658 -2.306 -25.776 1.00 84.00 276 ALA A CA 1
ATOM 2180 C C . ALA A 1 276 ? 2.353 -1.486 -25.840 1.00 84.00 276 ALA A C 1
ATOM 2182 O O . ALA A 1 276 ? 2.125 -0.756 -26.812 1.00 84.00 276 ALA A O 1
ATOM 2183 N N . LEU A 1 277 ? 1.503 -1.565 -24.811 1.00 85.75 277 LEU A N 1
ATOM 2184 C CA . LEU A 1 277 ? 0.242 -0.828 -24.731 1.00 85.75 277 LEU A CA 1
ATOM 2185 C C . LEU A 1 277 ? 0.428 0.675 -24.539 1.00 85.75 277 LEU A C 1
ATOM 2187 O O . LEU A 1 277 ? -0.500 1.421 -24.839 1.00 85.75 277 LEU A O 1
ATOM 2191 N N . VAL A 1 278 ? 1.621 1.144 -24.157 1.00 81.69 278 VAL A N 1
ATOM 2192 C CA . VAL A 1 278 ? 1.950 2.581 -24.130 1.00 81.69 278 VAL A CA 1
ATOM 2193 C C . VAL A 1 278 ? 1.702 3.233 -25.496 1.00 81.69 278 VAL A C 1
ATOM 2195 O O . VAL A 1 278 ? 1.191 4.346 -25.580 1.00 81.69 278 VAL A O 1
ATOM 2198 N N . SER A 1 279 ? 1.949 2.497 -26.587 1.00 84.56 279 SER A N 1
ATOM 2199 C CA . SER A 1 279 ? 1.654 2.947 -27.958 1.00 84.56 279 SER A CA 1
ATOM 2200 C C . SER A 1 279 ? 0.161 2.916 -28.331 1.00 84.56 279 SER A C 1
ATOM 2202 O O . SER A 1 279 ? -0.225 3.395 -29.398 1.00 84.56 279 SER A O 1
ATOM 2204 N N . LYS A 1 280 ? -0.698 2.358 -27.466 1.00 89.81 280 LYS A N 1
ATOM 2205 C CA . LYS A 1 280 ? -2.145 2.176 -27.665 1.00 89.81 280 LYS A CA 1
ATOM 2206 C C . LYS A 1 280 ? -2.937 2.720 -26.459 1.00 89.81 280 LYS A C 1
ATOM 2208 O O . LYS A 1 280 ? -3.539 1.935 -25.721 1.00 89.81 280 LYS A O 1
ATOM 2213 N N . PRO A 1 281 ? -3.023 4.056 -26.297 1.00 85.81 281 PRO A N 1
ATOM 2214 C CA . PRO A 1 281 ? -3.586 4.719 -25.115 1.00 85.81 281 PRO A CA 1
ATOM 2215 C C . PRO A 1 281 ? -4.954 4.199 -24.653 1.00 85.81 281 PRO A C 1
ATOM 2217 O O . PRO A 1 281 ? -5.156 3.955 -23.470 1.00 85.81 281 PRO A O 1
ATOM 2220 N N . ALA A 1 282 ? -5.884 3.972 -25.586 1.00 87.62 282 ALA A N 1
ATOM 2221 C CA . ALA A 1 282 ? -7.233 3.504 -25.259 1.00 87.62 282 ALA A CA 1
ATOM 2222 C C . ALA A 1 282 ? -7.261 2.068 -24.702 1.00 87.62 282 ALA A C 1
ATOM 2224 O O . ALA A 1 282 ? -8.122 1.735 -23.890 1.00 87.62 282 ALA A O 1
ATOM 2225 N N . LEU A 1 283 ? -6.337 1.207 -25.144 1.00 88.56 283 LEU A N 1
ATOM 2226 C CA . LEU A 1 283 ? -6.227 -0.156 -24.623 1.00 88.56 283 LEU A CA 1
ATOM 2227 C C . LEU A 1 283 ? -5.537 -0.163 -23.261 1.00 88.56 283 LEU A C 1
ATOM 2229 O O . LEU A 1 283 ? -6.028 -0.831 -22.357 1.00 88.56 283 LEU A O 1
ATOM 2233 N N . LEU A 1 284 ? -4.467 0.624 -23.107 1.00 87.19 284 LEU A N 1
ATOM 2234 C CA . LEU A 1 284 ? -3.780 0.793 -21.828 1.00 87.19 284 LEU A CA 1
ATOM 2235 C C . LEU A 1 284 ? -4.735 1.310 -20.746 1.00 87.19 284 LEU A C 1
ATOM 2237 O O . LEU A 1 284 ? -4.809 0.737 -19.665 1.00 87.19 284 LEU A O 1
ATOM 2241 N N . GLU A 1 285 ? -5.512 2.353 -21.044 1.00 87.00 285 GLU A N 1
ATOM 2242 C CA . GLU A 1 285 ? -6.484 2.907 -20.099 1.00 87.00 285 GLU A CA 1
ATOM 2243 C C . GLU A 1 285 ? -7.533 1.866 -19.686 1.00 87.00 285 GLU A C 1
ATOM 2245 O O . GLU A 1 285 ? -7.833 1.726 -18.501 1.00 87.00 285 GLU A O 1
ATOM 2250 N N . LYS A 1 286 ? -8.053 1.089 -20.643 1.00 89.06 286 LYS A N 1
ATOM 2251 C CA . LYS A 1 286 ? -9.019 0.019 -20.365 1.00 89.06 286 LYS A CA 1
ATOM 2252 C C . LYS A 1 286 ? -8.428 -1.073 -19.468 1.00 89.06 286 LYS A C 1
ATOM 2254 O O . LYS A 1 286 ? -9.117 -1.569 -18.577 1.00 89.06 286 LYS A O 1
ATOM 2259 N N . GLU A 1 287 ? -7.179 -1.458 -19.705 1.00 88.94 287 GLU A N 1
ATOM 2260 C CA . GLU A 1 287 ? -6.486 -2.468 -18.903 1.00 88.94 287 GLU A CA 1
ATOM 2261 C C . GLU A 1 287 ? -6.255 -1.978 -17.472 1.00 88.94 287 GLU A C 1
ATOM 2263 O O . GLU A 1 287 ? -6.639 -2.656 -16.519 1.00 88.94 287 GLU A O 1
ATOM 2268 N N . LEU A 1 288 ? -5.756 -0.749 -17.317 1.00 87.19 288 LEU A N 1
ATOM 2269 C CA . LEU A 1 288 ? -5.587 -0.103 -16.017 1.00 87.19 288 LEU A CA 1
ATOM 2270 C C . LEU A 1 288 ? -6.916 0.001 -15.256 1.00 87.19 288 LEU A C 1
ATOM 2272 O O . LEU A 1 288 ? -6.989 -0.360 -14.083 1.00 87.19 288 LEU A O 1
ATOM 2276 N N . GLN A 1 289 ? -7.994 0.428 -15.919 1.00 86.62 289 GLN A N 1
ATOM 2277 C CA . GLN A 1 289 ? -9.326 0.482 -15.308 1.00 86.62 289 GLN A CA 1
ATOM 2278 C C . GLN A 1 289 ? -9.801 -0.896 -14.834 1.00 86.62 289 GLN A C 1
ATOM 2280 O O . GLN A 1 289 ? -10.399 -0.995 -13.764 1.00 86.62 289 GLN A O 1
ATOM 2285 N N . SER A 1 290 ? -9.519 -1.963 -15.590 1.00 87.75 290 SER A N 1
ATOM 2286 C CA . SER A 1 290 ? -9.856 -3.331 -15.186 1.00 87.75 290 SER A CA 1
ATOM 2287 C C . SER A 1 290 ? -9.112 -3.757 -13.920 1.00 87.75 290 SER A C 1
ATOM 2289 O O . SER A 1 290 ? -9.711 -4.387 -13.049 1.00 87.75 290 SER A O 1
ATOM 2291 N N . VAL A 1 291 ? -7.828 -3.408 -13.800 1.00 87.06 291 VAL A N 1
ATOM 2292 C CA . VAL A 1 291 ? -7.019 -3.706 -12.608 1.00 87.06 291 VAL A CA 1
ATOM 2293 C C . VAL A 1 291 ? -7.583 -2.996 -11.378 1.00 87.06 291 VAL A C 1
ATOM 2295 O O . VAL A 1 291 ? -7.857 -3.625 -10.355 1.00 87.06 291 VAL A O 1
ATOM 2298 N N . PHE A 1 292 ? -7.832 -1.691 -11.486 1.00 84.75 292 PHE A N 1
ATOM 2299 C CA . PHE A 1 292 ? -8.391 -0.914 -10.381 1.00 84.75 292 PHE A CA 1
ATOM 2300 C C . PHE A 1 292 ? -9.836 -1.293 -10.045 1.00 84.75 292 PHE A C 1
ATOM 2302 O O . PHE A 1 292 ? -10.238 -1.165 -8.889 1.00 84.75 292 PHE A O 1
ATOM 2309 N N . ALA A 1 293 ? -10.614 -1.788 -11.009 1.00 84.31 293 ALA A N 1
ATOM 2310 C CA . ALA A 1 293 ? -11.934 -2.346 -10.745 1.00 84.31 293 ALA A CA 1
ATOM 2311 C C . ALA A 1 293 ? -11.845 -3.632 -9.908 1.00 84.31 293 ALA A C 1
ATOM 2313 O O . ALA A 1 293 ? -12.577 -3.742 -8.926 1.00 84.31 293 ALA A O 1
ATOM 2314 N N . ASP A 1 294 ? -10.925 -4.553 -10.233 1.00 84.94 294 ASP A N 1
ATOM 2315 C CA . ASP A 1 294 ? -10.683 -5.791 -9.465 1.00 84.94 294 ASP A CA 1
ATOM 2316 C C . ASP A 1 294 ? -10.344 -5.449 -8.001 1.00 84.94 294 ASP A C 1
ATOM 2318 O O . ASP A 1 294 ? -11.050 -5.857 -7.075 1.00 84.94 294 ASP A O 1
ATOM 2322 N N . ILE A 1 295 ? -9.368 -4.556 -7.789 1.00 83.06 295 ILE A N 1
ATOM 2323 C CA . ILE A 1 295 ? -9.001 -4.040 -6.455 1.00 83.06 295 ILE A CA 1
ATOM 2324 C C . ILE A 1 295 ? -10.189 -3.314 -5.795 1.00 83.06 295 ILE A C 1
ATOM 2326 O O . ILE A 1 295 ? -10.438 -3.440 -4.595 1.00 83.06 295 ILE A O 1
ATOM 2330 N N . GLY A 1 296 ? -10.966 -2.567 -6.578 1.00 71.25 296 GLY A N 1
ATOM 2331 C CA . GLY A 1 296 ? -12.143 -1.833 -6.129 1.00 71.25 296 GLY A CA 1
ATOM 2332 C C . GLY A 1 296 ? -13.246 -2.720 -5.553 1.00 71.25 296 GLY A C 1
ATOM 2333 O O . GLY A 1 296 ? -13.951 -2.273 -4.649 1.00 71.25 296 GLY A O 1
ATOM 2334 N N . THR A 1 297 ? -13.364 -3.971 -6.006 1.00 71.00 297 THR A N 1
ATOM 2335 C CA . THR A 1 297 ? -14.376 -4.924 -5.514 1.00 71.00 297 THR A CA 1
ATOM 2336 C C . THR A 1 297 ? -14.055 -5.551 -4.157 1.00 71.00 297 THR A C 1
ATOM 2338 O O . THR A 1 297 ? -14.886 -6.266 -3.593 1.00 71.00 297 THR A O 1
ATOM 2341 N N . LEU A 1 298 ? -12.875 -5.274 -3.594 1.00 66.88 298 LEU A N 1
ATOM 2342 C CA . LEU A 1 298 ? -12.495 -5.775 -2.278 1.00 66.88 298 LEU A CA 1
ATOM 2343 C C . LEU A 1 298 ? -13.412 -5.180 -1.204 1.00 66.88 298 LEU A C 1
ATOM 2345 O O . LEU A 1 298 ? -13.325 -3.995 -0.861 1.00 66.88 298 LEU A O 1
ATOM 2349 N N . ASN A 1 299 ? -14.289 -6.033 -0.672 1.00 56.50 299 ASN A N 1
ATOM 2350 C CA . ASN A 1 299 ? -15.145 -5.698 0.455 1.00 56.50 299 ASN A CA 1
ATOM 2351 C C . ASN A 1 299 ? -14.296 -5.431 1.708 1.00 56.50 299 ASN A C 1
ATOM 2353 O O . ASN A 1 299 ? -13.353 -6.186 1.967 1.00 56.50 299 ASN A O 1
ATOM 2357 N N . PRO A 1 300 ? -14.666 -4.427 2.524 1.00 55.44 300 PRO A N 1
ATOM 2358 C CA . PRO A 1 300 ? -14.073 -4.226 3.834 1.00 55.44 300 PRO A CA 1
ATOM 2359 C C . PRO A 1 300 ? -14.194 -5.504 4.657 1.00 55.44 300 PRO A C 1
ATOM 2361 O O . PRO A 1 300 ? -15.294 -6.000 4.894 1.00 55.44 300 PRO A O 1
ATOM 2364 N N . LEU A 1 301 ? -13.031 -6.026 5.060 1.00 52.06 301 LEU A N 1
ATOM 2365 C CA . LEU A 1 301 ? -12.836 -7.291 5.782 1.00 52.06 301 LEU A CA 1
ATOM 2366 C C . LEU A 1 301 ? -13.710 -7.435 7.038 1.00 52.06 301 LEU A C 1
ATOM 2368 O O . LEU A 1 301 ? -13.929 -8.547 7.502 1.00 52.06 301 LEU A O 1
ATOM 2372 N N . GLU A 1 302 ? -14.238 -6.335 7.573 1.00 48.28 302 GLU A N 1
ATOM 2373 C CA . GLU A 1 302 ? -15.072 -6.341 8.767 1.00 48.28 302 GLU A CA 1
ATOM 2374 C C . GLU A 1 302 ? -16.250 -5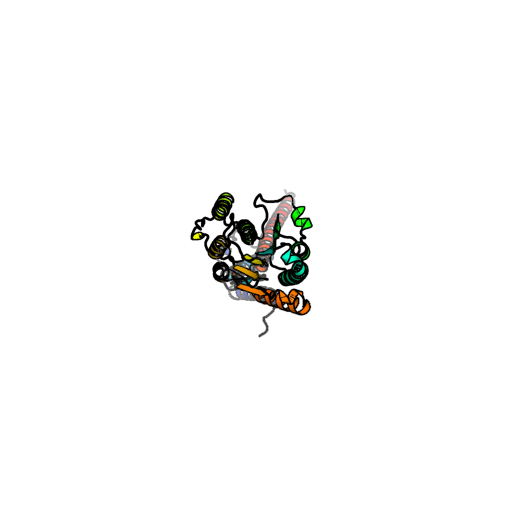.379 8.624 1.00 48.28 302 GLU A C 1
ATOM 2376 O O . GLU A 1 302 ? -16.240 -4.239 9.094 1.00 48.28 302 GLU A O 1
ATOM 2381 N N . ALA A 1 303 ? -17.323 -5.878 8.024 1.00 40.94 303 ALA A N 1
ATOM 2382 C CA . ALA A 1 303 ? -18.664 -5.426 8.348 1.00 40.94 303 ALA A CA 1
ATOM 2383 C C . ALA A 1 303 ? -18.988 -5.900 9.777 1.00 40.94 303 ALA A C 1
ATOM 2385 O O . ALA A 1 303 ? -19.618 -6.938 9.973 1.00 40.94 303 ALA A O 1
ATOM 2386 N N . SER A 1 304 ? -18.516 -5.180 10.798 1.00 43.84 304 SER A N 1
ATOM 2387 C CA . SER A 1 304 ? -18.897 -5.518 12.173 1.00 43.84 304 SER A CA 1
ATOM 2388 C C . SER A 1 304 ? -20.354 -5.108 12.393 1.00 43.84 304 SER A C 1
ATOM 2390 O O . SER A 1 304 ? -20.727 -3.9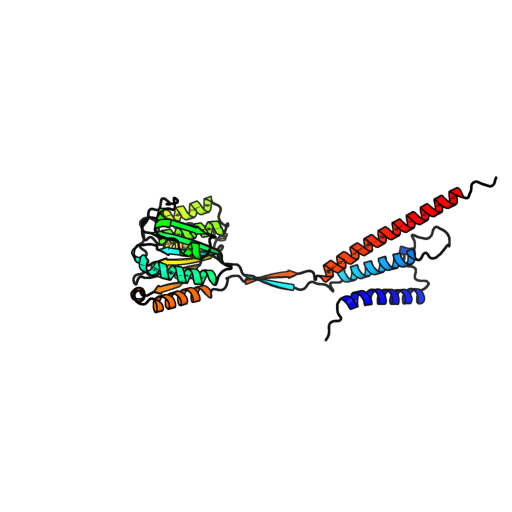40 12.241 1.00 43.84 304 SER A O 1
ATOM 2392 N N . ILE A 1 305 ? -21.200 -6.091 12.704 1.00 44.12 305 ILE A N 1
ATOM 2393 C CA . ILE A 1 305 ? -22.575 -5.852 13.133 1.00 44.12 305 ILE A CA 1
ATOM 2394 C C . ILE A 1 305 ? -22.499 -5.444 14.598 1.00 44.12 305 ILE A C 1
ATOM 2396 O O . ILE A 1 305 ? -22.358 -6.283 15.486 1.00 44.12 305 ILE A O 1
ATOM 2400 N N . ILE A 1 306 ? -22.582 -4.144 14.863 1.00 48.19 306 ILE A N 1
ATOM 2401 C CA . ILE A 1 306 ? -22.732 -3.667 16.234 1.00 48.19 306 ILE A CA 1
ATOM 2402 C C . ILE A 1 306 ? -24.218 -3.788 16.561 1.00 48.19 306 ILE A C 1
ATOM 2404 O O . ILE A 1 306 ? -25.038 -2.991 16.099 1.00 48.19 306 ILE A O 1
ATOM 2408 N N . SER A 1 307 ? -24.581 -4.820 17.324 1.00 42.06 307 SER A N 1
ATOM 2409 C CA . SER A 1 307 ? -25.919 -4.945 17.897 1.00 42.06 307 SER A CA 1
ATOM 2410 C C . SER A 1 307 ? -26.014 -4.043 19.126 1.00 42.06 307 SER A C 1
ATOM 2412 O O . SER A 1 307 ? -25.418 -4.331 20.164 1.00 42.06 307 SER A O 1
ATOM 2414 N N . GLY A 1 308 ? -26.752 -2.943 19.010 1.00 48.44 308 GLY A N 1
ATOM 2415 C CA . GLY A 1 308 ? -27.078 -2.068 20.132 1.00 48.44 308 GLY A CA 1
ATOM 2416 C C . GLY A 1 308 ? -28.573 -2.107 20.429 1.00 48.44 308 GLY A C 1
ATOM 2417 O O . GLY A 1 308 ? -29.396 -2.148 19.514 1.00 48.44 308 GLY A O 1
ATOM 2418 N N . ILE A 1 309 ? -28.941 -2.057 21.710 1.00 51.94 309 ILE A N 1
ATOM 2419 C CA . ILE A 1 309 ? -30.332 -1.819 22.107 1.00 51.94 309 ILE A CA 1
ATOM 2420 C C . ILE A 1 309 ? -30.560 -0.313 22.010 1.00 51.94 309 ILE A C 1
ATOM 2422 O O . ILE A 1 309 ? -30.106 0.445 22.868 1.00 51.94 309 ILE A O 1
ATOM 2426 N N . ARG A 1 310 ? -31.249 0.146 20.961 1.00 49.25 310 ARG A N 1
ATOM 2427 C CA . ARG A 1 310 ? -31.674 1.547 20.892 1.00 49.25 310 ARG A CA 1
ATOM 2428 C C . ARG A 1 310 ? -32.928 1.687 21.761 1.00 49.25 310 ARG A C 1
ATOM 2430 O O . ARG A 1 310 ? -33.929 1.025 21.467 1.00 49.25 310 ARG A O 1
ATOM 2437 N N . PRO A 1 311 ? -32.933 2.513 22.823 1.00 52.03 311 PRO A N 1
ATOM 2438 C CA . PRO A 1 311 ? -34.181 2.819 23.505 1.00 52.03 311 PRO A CA 1
ATOM 2439 C C . PRO A 1 311 ? -35.095 3.507 22.487 1.00 52.03 311 PRO A C 1
ATOM 2441 O O . PRO A 1 311 ? -34.706 4.506 21.878 1.00 52.03 311 PRO A O 1
ATOM 2444 N N . ARG A 1 312 ? -36.287 2.944 22.245 1.00 57.31 312 ARG A N 1
ATOM 2445 C CA . ARG A 1 312 ? -37.275 3.554 21.341 1.00 57.31 312 ARG A CA 1
ATOM 2446 C C . ARG A 1 312 ? -37.497 5.006 21.773 1.00 57.31 312 ARG A C 1
ATOM 2448 O O . ARG A 1 312 ? -37.563 5.276 22.970 1.00 57.31 312 ARG A O 1
ATOM 2455 N N . THR A 1 313 ? -37.659 5.925 20.822 1.00 56.41 313 THR A N 1
ATOM 2456 C CA . THR A 1 313 ? -37.924 7.363 21.059 1.00 56.41 313 THR A CA 1
ATOM 2457 C C . THR A 1 313 ? -39.026 7.577 22.105 1.00 56.41 313 THR A C 1
ATOM 2459 O O . THR A 1 313 ? -38.915 8.436 22.975 1.00 56.41 313 THR A O 1
ATOM 2462 N N . PHE A 1 314 ? -40.010 6.675 22.099 1.00 54.88 314 PHE A N 1
ATOM 2463 C CA . PHE A 1 314 ? -41.092 6.578 23.070 1.00 54.88 314 PHE A CA 1
ATOM 2464 C C . PHE A 1 314 ? -40.636 6.427 24.535 1.00 54.88 314 PHE A C 1
ATOM 2466 O O . PHE A 1 314 ? -41.231 7.041 25.404 1.00 54.88 314 PHE A O 1
ATOM 2473 N N . VAL A 1 315 ? -39.569 5.678 24.846 1.00 59.50 315 VAL A N 1
ATOM 2474 C CA . VAL A 1 315 ? -39.043 5.537 26.225 1.00 59.50 315 VAL A CA 1
ATOM 2475 C C . VAL A 1 315 ? -38.485 6.869 26.734 1.00 59.50 315 VAL A C 1
ATOM 2477 O O . VAL A 1 315 ? -38.679 7.219 27.896 1.00 59.50 315 VAL A O 1
ATOM 2480 N N . ARG A 1 316 ? -37.841 7.647 25.853 1.00 57.62 316 ARG A N 1
ATOM 2481 C CA . ARG A 1 316 ? -37.330 8.985 26.186 1.00 57.62 316 ARG A CA 1
ATOM 2482 C C . A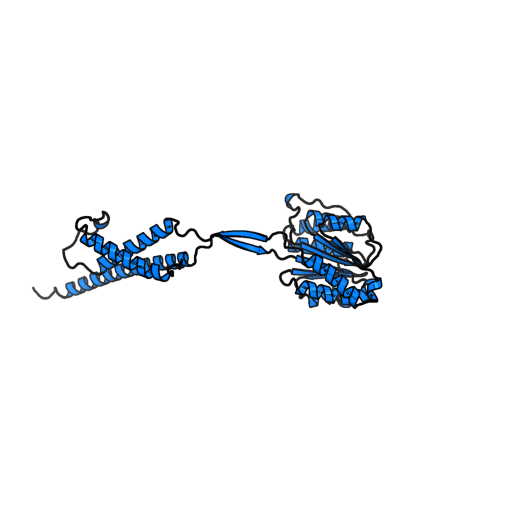RG A 1 316 ? -38.472 9.977 26.419 1.00 57.62 316 ARG A C 1
ATOM 2484 O O . ARG A 1 316 ? -38.431 10.739 27.379 1.00 57.62 316 ARG A O 1
ATOM 2491 N N . GLU A 1 317 ? -39.499 9.937 25.573 1.00 58.94 317 GLU A N 1
ATOM 2492 C CA . GLU A 1 317 ? -40.706 10.765 25.709 1.00 58.94 317 GLU A CA 1
ATOM 2493 C C . GLU A 1 317 ? -41.521 10.400 26.959 1.00 58.94 317 GLU A C 1
ATOM 2495 O O . GLU A 1 317 ? -41.989 11.280 27.679 1.00 58.94 317 GLU A O 1
ATOM 2500 N N . LEU A 1 318 ? -41.626 9.109 27.274 1.00 61.59 318 LEU A N 1
ATOM 2501 C CA . LEU A 1 318 ? -42.344 8.599 28.440 1.00 61.59 318 LEU A CA 1
ATOM 2502 C C . LEU A 1 318 ? -41.600 8.923 29.748 1.00 61.59 318 LEU A C 1
ATOM 2504 O O . LEU A 1 318 ? -42.229 9.335 30.721 1.00 61.59 318 LEU A O 1
ATOM 2508 N N . GLY A 1 319 ? -40.262 8.858 29.751 1.00 63.91 319 GLY A N 1
ATOM 2509 C CA . GLY A 1 319 ? -39.427 9.346 30.855 1.00 63.91 319 GLY A CA 1
ATOM 2510 C C . GLY A 1 319 ? -39.554 10.858 31.089 1.00 63.91 319 GLY A C 1
ATOM 2511 O O . GLY A 1 319 ? -39.707 11.293 32.232 1.00 63.91 319 GLY A O 1
ATOM 2512 N N . ALA A 1 320 ? -39.578 11.661 30.020 1.00 63.31 320 ALA A N 1
ATOM 2513 C CA . ALA A 1 320 ? -39.834 13.101 30.114 1.00 63.31 320 ALA A CA 1
ATOM 2514 C C . ALA A 1 320 ? -41.247 13.401 30.652 1.00 63.31 320 ALA A C 1
ATOM 2516 O O . ALA A 1 320 ? -41.416 14.295 31.482 1.00 63.31 320 ALA A O 1
ATOM 2517 N N . GLY A 1 321 ? -42.246 12.607 30.252 1.00 63.62 321 GLY A N 1
ATOM 2518 C CA . GLY A 1 321 ? -43.601 12.671 30.798 1.00 63.62 321 GLY A CA 1
ATOM 2519 C C . GLY A 1 321 ? -43.642 12.419 32.309 1.00 63.62 321 GLY A C 1
ATOM 2520 O O . GLY A 1 321 ? -44.239 13.206 33.040 1.00 63.62 321 GLY A O 1
ATOM 2521 N N . ILE A 1 322 ? -42.955 11.382 32.803 1.00 67.56 322 ILE A N 1
ATOM 2522 C CA . ILE A 1 322 ? -42.866 11.081 34.248 1.00 67.56 322 ILE A CA 1
ATOM 2523 C C . ILE A 1 322 ? -42.239 12.242 35.023 1.00 67.56 322 ILE A C 1
ATOM 2525 O O . ILE A 1 322 ? -42.750 12.614 36.083 1.00 67.56 322 ILE A O 1
ATOM 2529 N N . MET A 1 323 ? -41.159 12.836 34.507 1.00 62.50 323 MET A N 1
ATOM 2530 C CA . MET A 1 323 ? -40.526 13.994 35.148 1.00 62.50 323 MET A CA 1
ATOM 2531 C C . MET A 1 323 ? -41.473 15.195 35.204 1.00 62.50 323 MET A C 1
ATOM 2533 O O . MET A 1 323 ? -41.619 15.806 36.263 1.00 62.50 323 MET A O 1
ATOM 2537 N N . LEU A 1 324 ? -42.169 15.495 34.104 1.00 67.50 324 LEU A N 1
ATOM 2538 C CA . LEU A 1 324 ? -43.134 16.591 34.045 1.00 67.50 324 LEU A CA 1
ATOM 2539 C C . LEU A 1 324 ? -44.290 16.383 35.036 1.00 67.50 324 LEU A C 1
ATOM 2541 O O . LEU A 1 324 ? -44.653 17.306 35.765 1.00 67.50 324 LEU A O 1
ATOM 2545 N N . PHE A 1 325 ? -44.837 15.167 35.122 1.00 65.31 325 PHE A N 1
ATOM 2546 C CA . PHE A 1 325 ? -45.920 14.857 36.060 1.00 65.31 325 PHE A CA 1
ATOM 2547 C C . PHE A 1 325 ? -45.464 14.885 37.522 1.00 65.31 325 PHE A C 1
ATOM 2549 O O . PHE A 1 325 ? -46.207 15.352 38.386 1.00 65.31 325 PHE A O 1
ATOM 2556 N N . SER A 1 326 ? -44.232 14.463 37.803 1.00 65.44 326 SER A N 1
ATOM 2557 C CA . SER A 1 326 ? -43.643 14.547 39.146 1.00 65.44 326 SER A CA 1
ATOM 2558 C C . SER A 1 326 ? -43.407 16.003 39.572 1.00 65.44 326 SER A C 1
ATOM 2560 O O . SER A 1 326 ? -43.672 16.366 40.719 1.00 65.44 326 SER A O 1
ATOM 2562 N N . ALA A 1 327 ? -42.988 16.866 38.641 1.00 64.50 327 ALA A N 1
ATOM 2563 C CA . ALA A 1 327 ? -42.846 18.302 38.880 1.00 64.50 327 ALA A CA 1
ATOM 2564 C C . ALA A 1 327 ? -44.205 18.989 39.112 1.00 64.50 327 ALA A C 1
ATOM 2566 O O . ALA A 1 327 ? -44.352 19.773 40.051 1.00 64.50 327 ALA A O 1
ATOM 2567 N N . LEU A 1 328 ? -45.225 18.650 38.315 1.00 65.81 328 LEU A N 1
ATOM 2568 C CA . LEU A 1 328 ? -46.591 19.156 38.492 1.00 65.81 328 LEU A CA 1
ATOM 2569 C C . LEU A 1 328 ? -47.194 18.728 39.837 1.00 65.81 328 LEU A C 1
ATOM 2571 O O . LEU A 1 328 ? -47.841 19.536 40.502 1.00 65.81 328 LEU A O 1
ATOM 2575 N N . TYR A 1 329 ? -46.929 17.496 40.280 1.00 66.88 329 TYR A N 1
ATOM 2576 C CA . TYR A 1 329 ? -47.324 17.017 41.605 1.00 66.88 329 TYR A CA 1
ATOM 2577 C C . TYR A 1 329 ? -46.725 17.875 42.731 1.00 66.88 329 TYR A C 1
ATOM 2579 O O . TYR A 1 329 ? -47.449 18.316 43.628 1.00 66.88 329 TYR A O 1
ATOM 2587 N N . ALA A 1 330 ? -45.418 18.151 42.673 1.00 66.62 330 ALA A N 1
ATOM 2588 C CA . ALA A 1 330 ? -44.738 18.983 43.664 1.00 66.62 330 ALA A CA 1
ATOM 2589 C C . ALA A 1 330 ? -45.277 20.424 43.670 1.00 66.62 330 ALA A C 1
ATOM 2591 O O . ALA A 1 330 ? -45.525 20.995 44.733 1.00 66.62 330 ALA A O 1
ATOM 2592 N N . PHE A 1 331 ? -45.537 20.989 42.489 1.00 68.12 331 PHE A N 1
ATOM 2593 C CA . PHE A 1 331 ? -46.107 22.328 42.358 1.00 68.12 331 PHE A CA 1
ATOM 2594 C C . PHE A 1 331 ? -47.520 22.421 42.949 1.00 68.12 331 PHE A C 1
ATOM 2596 O O . PHE A 1 331 ? -47.836 23.368 43.668 1.00 68.12 331 PHE A O 1
ATOM 2603 N N . MET A 1 332 ? -48.363 21.413 42.712 1.00 66.75 332 MET A N 1
ATOM 2604 C CA . MET A 1 332 ? -49.702 21.354 43.302 1.00 66.75 332 MET A CA 1
ATOM 2605 C C . MET A 1 332 ? -49.666 21.272 44.830 1.00 66.75 332 MET A C 1
ATOM 2607 O O . MET A 1 332 ? -50.482 21.916 45.488 1.00 66.75 332 MET A O 1
ATOM 2611 N N . PHE A 1 333 ? -48.720 20.517 45.396 1.00 66.81 333 PHE A N 1
ATOM 2612 C CA . PHE A 1 333 ? -48.535 20.452 46.845 1.00 66.81 333 PHE A CA 1
ATOM 2613 C C . PHE A 1 333 ? -48.156 21.822 47.423 1.00 66.81 333 PHE A C 1
ATOM 2615 O O . PHE A 1 333 ? -48.769 22.268 48.391 1.00 66.81 333 PHE A O 1
ATOM 2622 N N . LEU A 1 334 ? -47.212 22.527 46.790 1.00 70.00 334 LEU A N 1
ATOM 2623 C CA . LEU A 1 334 ? -46.812 23.878 47.198 1.00 70.00 334 LEU A CA 1
ATOM 2624 C C . LEU A 1 334 ? -47.965 24.885 47.085 1.00 70.00 334 LEU A C 1
ATOM 2626 O O . LEU A 1 334 ? -48.142 25.715 47.976 1.00 70.00 334 LEU A O 1
ATOM 2630 N N . ALA A 1 335 ? -48.782 24.796 46.033 1.00 68.50 335 ALA A N 1
ATOM 2631 C CA . ALA A 1 335 ? -49.959 25.645 45.870 1.00 68.50 335 ALA A CA 1
ATOM 2632 C C . ALA A 1 335 ? -51.013 25.394 46.965 1.00 68.50 335 ALA A C 1
ATOM 2634 O O . ALA A 1 335 ? -51.594 26.345 47.490 1.00 68.50 335 ALA A O 1
ATOM 2635 N N . GLU A 1 336 ? -51.243 24.135 47.351 1.00 68.06 336 GLU A N 1
ATOM 2636 C CA . GLU A 1 336 ? -52.175 23.778 48.427 1.00 68.06 336 GLU A CA 1
ATOM 2637 C C . GLU A 1 336 ? -51.681 24.291 49.795 1.00 68.06 336 GLU A C 1
ATOM 2639 O O . GLU A 1 336 ? -52.453 24.898 50.545 1.00 68.06 336 GLU A O 1
ATOM 2644 N N . GLU A 1 337 ? -50.381 24.147 50.080 1.00 70.94 337 GLU A N 1
ATOM 2645 C CA . GLU A 1 337 ? -49.713 24.690 51.276 1.00 70.94 337 GLU A CA 1
ATOM 2646 C C . GLU A 1 337 ? -49.811 26.225 51.326 1.00 70.94 337 GLU A C 1
ATOM 2648 O O . GLU A 1 337 ? -50.191 26.801 52.351 1.00 70.94 337 GLU A O 1
ATOM 2653 N N . PHE A 1 338 ? -49.569 26.896 50.196 1.00 72.69 338 PHE A N 1
ATOM 2654 C CA . PHE A 1 338 ? -49.675 28.348 50.078 1.00 72.69 338 PHE A CA 1
ATOM 2655 C C . PHE A 1 338 ? -51.104 28.845 50.337 1.00 72.69 338 PHE A C 1
ATOM 2657 O O . PHE A 1 338 ? -51.307 29.751 51.148 1.00 72.69 338 PHE A O 1
ATOM 2664 N N . ILE A 1 339 ? -52.115 28.227 49.713 1.00 72.56 339 ILE A N 1
ATOM 2665 C CA . ILE A 1 339 ? -53.530 28.586 49.907 1.00 72.56 339 ILE A CA 1
ATOM 2666 C C . ILE A 1 339 ? -53.953 28.366 51.365 1.00 72.56 339 ILE A C 1
ATOM 2668 O O . ILE A 1 339 ? -54.677 29.193 51.932 1.00 72.56 339 ILE A O 1
ATOM 2672 N N . TRP A 1 340 ? -53.500 27.277 51.993 1.00 71.44 340 TRP A N 1
ATOM 2673 C CA . TRP A 1 340 ? -53.779 27.009 53.402 1.00 71.44 340 TRP A CA 1
ATOM 2674 C C . TRP A 1 340 ? -53.161 28.071 54.320 1.00 71.44 340 TRP A C 1
ATOM 2676 O O . TRP A 1 340 ? -53.869 28.639 55.160 1.00 71.44 340 TRP A O 1
ATOM 2686 N N . ARG A 1 341 ? -51.880 28.420 54.121 1.00 70.19 341 ARG A N 1
ATOM 2687 C CA . ARG A 1 341 ? -51.210 29.491 54.882 1.00 70.19 341 ARG A CA 1
ATOM 2688 C C . ARG A 1 341 ? -51.895 30.841 54.689 1.00 70.19 341 ARG A C 1
ATOM 2690 O O . ARG A 1 341 ? -52.116 31.547 55.672 1.00 70.19 341 ARG A O 1
ATOM 2697 N N . PHE A 1 342 ? -52.294 31.169 53.460 1.00 71.69 342 PHE A N 1
ATOM 2698 C CA . PHE A 1 342 ? -52.972 32.425 53.133 1.00 71.69 342 PHE A CA 1
ATOM 2699 C C . PHE A 1 342 ? -54.365 32.532 53.776 1.00 71.69 342 PHE A C 1
ATOM 2701 O O . PHE A 1 342 ? -54.758 33.587 54.272 1.00 71.69 342 PHE A O 1
ATOM 2708 N N . ARG A 1 343 ? -55.127 31.431 53.836 1.00 67.75 343 ARG A N 1
ATOM 2709 C CA . ARG A 1 343 ? -56.405 31.401 54.572 1.00 67.75 343 ARG A CA 1
ATOM 2710 C C . ARG A 1 343 ? -56.203 31.543 56.080 1.00 67.75 343 ARG A C 1
ATOM 2712 O O . ARG A 1 343 ? -56.969 32.250 56.731 1.00 67.75 343 ARG A O 1
ATOM 2719 N N . LYS A 1 344 ? -55.158 30.922 56.635 1.00 68.06 344 LYS A N 1
ATOM 2720 C CA . LYS A 1 344 ? -54.832 31.000 58.066 1.00 68.06 344 LYS A CA 1
ATOM 2721 C C . LYS A 1 344 ? -54.434 32.417 58.498 1.00 68.06 344 LYS A C 1
ATOM 2723 O O . LYS A 1 344 ? -54.858 32.867 59.560 1.00 68.06 344 LYS A O 1
ATOM 2728 N N . THR A 1 345 ? -53.667 33.141 57.681 1.00 66.62 345 THR A N 1
ATOM 2729 C CA . THR A 1 345 ? -53.310 34.547 57.952 1.00 66.62 345 THR A CA 1
ATOM 2730 C C . THR A 1 345 ? -54.501 35.491 57.804 1.00 66.62 345 THR A C 1
ATOM 2732 O O . THR A 1 345 ? -54.634 36.419 58.600 1.00 66.62 345 THR A O 1
ATOM 2735 N N . ARG A 1 346 ? -55.411 35.232 56.856 1.00 58.16 346 ARG A N 1
ATOM 2736 C CA . ARG A 1 346 ? -56.642 36.022 56.690 1.00 58.16 346 ARG A CA 1
ATOM 2737 C C . ARG A 1 346 ? -57.614 35.847 57.864 1.00 58.16 346 ARG A C 1
ATOM 2739 O O . ARG A 1 346 ? -58.139 36.840 58.352 1.00 58.16 346 ARG A O 1
ATOM 2746 N N . ASN A 1 347 ? -57.768 34.627 58.385 1.00 55.69 347 ASN A N 1
ATOM 2747 C CA . ASN A 1 347 ? -58.606 34.368 59.564 1.00 55.69 347 ASN A CA 1
ATOM 2748 C C . ASN A 1 347 ? -58.022 34.944 60.867 1.00 55.69 347 ASN A C 1
ATOM 2750 O O . ASN A 1 347 ? -58.784 35.287 61.761 1.00 55.69 347 ASN A O 1
ATOM 2754 N N . ARG A 1 348 ? -56.695 35.116 60.977 1.00 55.00 348 ARG A N 1
ATOM 2755 C CA . ARG A 1 348 ? -56.074 35.787 62.138 1.00 55.00 348 ARG A CA 1
ATOM 2756 C C . ARG A 1 348 ? -56.315 37.298 62.182 1.00 55.00 348 ARG A C 1
ATOM 2758 O O . ARG A 1 348 ? -56.317 37.859 63.268 1.00 55.00 348 ARG A O 1
ATOM 2765 N N . LYS A 1 349 ? -56.540 37.955 61.039 1.00 53.91 349 LYS A N 1
ATOM 2766 C CA . LYS A 1 349 ? -56.863 39.395 60.989 1.00 53.91 349 LYS A CA 1
ATOM 2767 C C . LYS A 1 349 ? -58.347 39.708 61.228 1.00 53.91 349 LYS A C 1
ATOM 2769 O O . LYS A 1 349 ? -58.675 40.866 61.431 1.00 53.91 349 LYS A O 1
ATOM 2774 N N . GLY A 1 350 ? -59.228 38.706 61.211 1.00 52.78 350 GLY A N 1
ATOM 2775 C CA . GLY A 1 350 ? -60.668 38.876 61.456 1.00 52.78 350 GLY A CA 1
ATOM 2776 C C . GLY A 1 350 ? -61.119 38.600 62.894 1.00 52.78 350 GLY A C 1
ATOM 2777 O O . GLY A 1 350 ? -62.316 38.616 63.146 1.00 52.78 350 GLY A O 1
ATOM 2778 N N . GLY A 1 351 ? -60.194 38.302 63.814 1.00 49.97 351 GLY A N 1
ATOM 2779 C CA . GLY A 1 351 ? -60.499 37.881 65.188 1.00 49.97 351 GLY A CA 1
ATOM 2780 C C . GLY A 1 351 ? -60.103 38.869 66.291 1.00 49.97 351 GLY A C 1
ATOM 2781 O O . GLY A 1 351 ? -60.047 38.454 67.439 1.00 49.97 351 GLY A O 1
ATOM 2782 N N . SER A 1 352 ? -59.793 40.134 65.979 1.00 49.38 352 SER A N 1
ATOM 2783 C CA . SER A 1 352 ? -59.450 41.155 66.991 1.00 49.38 352 SER A CA 1
ATOM 2784 C C . SER A 1 352 ? -60.356 42.390 66.927 1.00 49.38 352 SER A C 1
ATOM 2786 O O . SER A 1 352 ? -59.883 43.522 66.866 1.00 49.38 352 SER A O 1
ATOM 2788 N N . THR A 1 353 ? -61.666 42.171 66.926 1.00 52.94 353 THR A N 1
ATOM 2789 C CA . THR A 1 353 ? -62.655 43.176 67.342 1.00 52.94 353 THR A CA 1
ATOM 2790 C C . THR A 1 353 ? -63.785 42.428 68.034 1.00 52.94 353 THR A C 1
ATOM 2792 O O . THR A 1 353 ? -64.637 41.853 67.356 1.00 52.94 353 THR A O 1
ATOM 2795 N N . GLY A 1 354 ? -63.740 42.376 69.364 1.00 48.56 354 GLY A N 1
ATOM 2796 C CA . GLY A 1 354 ? -64.772 41.743 70.182 1.00 48.56 354 GLY A CA 1
ATOM 2797 C C . GLY A 1 354 ? -64.256 41.136 71.483 1.00 48.56 354 GLY A C 1
ATOM 2798 O O . GLY A 1 354 ? -64.447 39.944 71.681 1.00 48.56 354 GLY A O 1
ATOM 2799 N N . GLU A 1 355 ? -63.552 41.925 72.296 1.00 37.44 355 GLU A N 1
ATOM 2800 C CA . GLU A 1 355 ? -63.886 42.216 73.705 1.00 37.44 355 GLU A CA 1
ATOM 2801 C C . GLU A 1 355 ? -63.020 43.376 74.206 1.00 37.44 355 GLU A C 1
ATOM 2803 O O . GLU A 1 355 ? -61.807 43.390 73.885 1.00 37.44 355 GLU A O 1
#

Mean predicted aligned error: 17.54 Å

Radius of gyration: 37.74 Å; Cα contacts (8 Å, |Δi|>4): 449; chains: 1; bounding box: 91×58×102 Å

Solvent-accessible surface area (backbone atoms only — not comparable to full-atom values): 20107 Å² total; per-residue (Å²): 132,85,75,78,55,73,67,54,54,70,53,46,51,57,51,49,50,50,51,52,47,55,48,45,62,69,75,43,84,79,74,74,59,81,82,59,71,84,74,80,85,79,75,96,74,73,92,51,68,65,60,57,55,50,52,49,54,52,52,50,50,53,52,52,50,50,50,64,73,67,53,84,69,67,40,56,76,47,69,44,72,47,72,55,61,38,43,36,34,41,25,38,53,58,35,81,86,38,58,84,48,47,66,56,49,24,54,47,53,30,52,50,41,66,75,41,70,78,40,47,49,30,35,28,40,33,19,55,66,33,46,46,76,50,69,80,63,56,48,70,58,56,42,60,69,46,73,67,53,46,73,64,46,90,58,63,56,89,69,66,37,44,75,46,61,31,56,38,50,46,55,46,49,51,52,48,47,61,72,68,63,81,54,55,70,68,57,46,51,52,42,53,55,29,36,56,68,68,41,85,60,88,74,57,77,93,52,47,48,67,42,69,52,37,39,38,40,37,40,37,60,60,60,66,70,74,51,99,51,35,45,48,49,59,52,34,49,52,34,30,49,27,35,26,26,31,30,40,39,31,48,46,93,56,67,53,69,65,48,58,50,30,33,41,67,21,73,31,47,77,43,79,45,69,62,73,32,74,85,36,60,74,58,38,52,52,51,52,47,52,53,51,47,60,63,64,66,62,69,58,94,49,66,46,66,50,73,42,74,45,74,47,72,62,58,59,53,52,50,51,48,49,52,53,53,54,52,51,52,55,51,52,51,53,50,53,52,49,53,52,52,52,52,53,56,53,56,63,72,72,70,82,82,90,130

Secondary structure (DSSP, 8-state):
-----HHHHHHHHHHHHHHHHHHHHHH-TT---GGGGG--SS------HHHHHHHHHHHHHHHHHHHHHTTTTPPEEEEEEEEPPPEEEEEEE--GGGHHHHHHHHHHHHHHHHH-TTSEEEEEEE-SS-EEEEES--HHHHHT--HHHHHH-S---SS--SS-HHHHHHHHHHHHHHHH--S-HHHHHHHHHHHHTT-PPP--GGGTTTTTTEEEEEEE-------SS--HHHHHHHHHHHT-EEEEEE--S---HHHHHHHHHTT--EEE--GGGGG-HHHHHHHHHHHHHHHHT---S-EEEEEEEEPPHHHHHHHHHHHHHHHHHHHHHHHHHHHHHHHHHHHHHTSSS--

Sequence (355 aa):
MGFLRPWFLLVFIPVLGIALWMFWVKALPEFHWPLAGVVRAGGAGKKSFFRHLRNFFIAFTGTLLVLLFSGLFKGEVASYTKIKNYVIVLVQDRSGSMGQLLDFLGKVSESFMNLRRQDRFCGVYFSDTAVSTLCGESAKVITKVTNEDLNKSFSATSLGGGTEVGVGLLMSLEIILKEAGIYEQTERDILLNTLERKKMPEINEGKRNSHSGFIVIAETDADFPNSERIYPVQVLTVMRELGIRTYFMIFTKNSPDAVIRAVRDTGGKEYFIDPALVSKPALLEKELQSVFADIGTLNPLEASIISGIRPRTFVRELGAGIMLFSALYAFMFLAEEFIWRFRKTRNRKGGSTGE